Protein AF-0000000073390354 (afdb_homodimer)

Secondary structure (DSSP, 8-state):
-------GGGS-HHHHHHHHHHHHHHHHHHHHTT--HHHHHHHHTS-HHHHHHHHTT-TTSBHHHHHHHHHHHHTTTTTGGGG-GGG-HHHHHHHHHHHHHS-S-------------------S-----------S-TT-TT-GGG-TT--------/-------GGGS-HHHHHHHHHHHHHHHHHHHHTT--HHHHHHHHTS-HHHHHHHHTT-TTSBHHHHHHHHHHHHTTTTTGGGG-GGG-HHHHHHHHHHHHHS-S-------------------S-----------S-TTS-TT-TT-----------

pLDDT: mean 71.52, std 27.03, range [22.92, 98.38]

Foldseek 3Di:
DPPCPPDPVNDPPVVQVVLQVLLCVLVVQCVVVVHDLCVVCVVLVHDSVLSVCSSRRPPVRDPSSSCSSVCVRPNSPCVVVVVDPVPPVVVVVVVVVVVVVVPDPPPPCPVPPPPPPPPPDPDDDPPPPDPPDDDDPPPPDPPPPPPPPDPPPDDDD/DPPCPPDPVNDPPVVQVVLQVLLCVLVVQCVVVVHDLCVVCVVLVHDSVLSVCSSRRPPPRDPSSSCSSVCVRPNSPCVVVVVDPVPPVVVVVVVVVVVVVVPDPPPPCPVPPPPPPPPPPPDDDDPPPPPDDPDDPPPDDDPPPPDDDDDDDDDDD

Solvent-accessible surface area (backbone atoms only — not comparable to full-atom values): 19278 Å² total; per-residue (Å²): 127,80,78,59,66,58,52,75,87,70,50,58,67,66,55,52,50,43,43,32,47,27,14,45,25,47,44,49,52,40,51,67,66,71,50,53,62,61,58,49,10,61,75,68,43,43,47,50,69,55,42,53,38,45,46,67,28,47,46,75,44,35,34,45,62,57,44,46,52,32,33,75,52,55,65,42,56,61,57,30,58,60,39,27,71,92,68,28,56,62,47,52,53,48,53,51,50,51,55,61,66,51,51,81,70,74,68,74,77,70,72,71,65,75,73,75,74,75,71,72,76,80,71,75,84,72,76,81,76,76,80,72,80,81,76,86,74,79,75,69,81,74,71,72,83,71,66,84,68,78,69,80,76,79,83,73,131,125,80,78,60,64,58,53,74,86,70,48,58,67,66,55,52,52,42,43,33,48,26,13,46,26,48,44,50,53,40,51,66,67,71,48,51,62,60,57,50,11,60,76,67,44,43,47,49,70,54,41,53,36,46,46,66,27,47,47,74,44,34,34,46,60,56,44,47,53,33,36,76,53,54,65,42,57,61,59,31,58,59,40,28,70,93,69,28,56,63,48,52,52,49,53,52,51,52,56,61,67,51,51,80,72,75,68,76,76,71,72,70,66,77,74,75,76,76,70,73,75,80,70,73,83,74,76,83,76,75,81,74,78,82,77,87,70,83,74,68,67,86,70,65,94,74,74,71,93,82,82,84,69,86,90,81,134

Structure (mmCIF, N/CA/C/O backbone):
data_AF-0000000073390354-model_v1
#
loop_
_entity.id
_entity.type
_entity.pdbx_description
1 polymer 'Helix-turn-helix domain protein'
#
loop_
_atom_site.group_PDB
_atom_site.id
_atom_site.type_symbol
_atom_site.label_atom_id
_atom_site.label_alt_id
_atom_site.label_comp_id
_atom_site.label_asym_id
_atom_site.label_entity_id
_atom_site.label_seq_id
_atom_site.pdbx_PDB_ins_code
_atom_site.Cartn_x
_atom_site.Cartn_y
_atom_site.Cartn_z
_atom_site.occupancy
_atom_site.B_iso_or_equiv
_atom_site.auth_seq_id
_atom_site.auth_comp_id
_atom_site.auth_asym_id
_atom_site.auth_atom_id
_atom_site.pdbx_PDB_model_num
ATOM 1 N N . MET A 1 1 ? 15.883 23.25 -11.477 1 35.53 1 MET A N 1
ATOM 2 C CA . MET A 1 1 ? 16.547 22.344 -10.539 1 35.53 1 MET A CA 1
ATOM 3 C C . MET A 1 1 ? 15.922 20.953 -10.586 1 35.53 1 MET A C 1
ATOM 5 O O . MET A 1 1 ? 14.711 20.828 -10.797 1 35.53 1 MET A O 1
ATOM 9 N N . PRO A 1 2 ? 16.641 19.922 -10.789 1 39.41 2 PRO A N 1
ATOM 10 C CA . PRO A 1 2 ? 16.062 18.594 -10.992 1 39.41 2 PRO A CA 1
ATOM 11 C C . PRO A 1 2 ? 15.109 18.172 -9.883 1 39.41 2 PRO A C 1
ATOM 13 O O . PRO A 1 2 ? 15.258 18.609 -8.742 1 39.41 2 PRO A O 1
ATOM 16 N N . ARG A 1 3 ? 13.914 17.984 -10.148 1 44.5 3 ARG A N 1
ATOM 17 C CA . ARG A 1 3 ? 12.883 17.453 -9.266 1 44.5 3 ARG A CA 1
ATOM 18 C C . ARG A 1 3 ? 13.469 16.406 -8.32 1 44.5 3 ARG A C 1
ATOM 20 O O . ARG A 1 3 ? 14.039 15.406 -8.773 1 44.5 3 ARG A O 1
ATOM 27 N N . GLN A 1 4 ? 14.109 16.812 -7.25 1 46.75 4 GLN A N 1
ATOM 28 C CA . GLN A 1 4 ? 14.766 15.977 -6.246 1 46.75 4 GLN A CA 1
ATOM 29 C C . GLN A 1 4 ? 13.914 14.766 -5.895 1 46.75 4 GLN A C 1
ATOM 31 O O . GLN A 1 4 ? 12.93 14.875 -5.16 1 46.75 4 GLN A O 1
ATOM 36 N N . ASN A 1 5 ? 13.68 13.977 -6.98 1 51.5 5 ASN A N 1
ATOM 37 C CA . ASN A 1 5 ? 13.094 12.688 -6.602 1 51.5 5 ASN A CA 1
ATOM 38 C C . ASN A 1 5 ? 13.852 12.055 -5.438 1 51.5 5 ASN A C 1
ATOM 40 O O . ASN A 1 5 ? 15.078 12.039 -5.426 1 51.5 5 ASN A O 1
ATOM 44 N N . THR A 1 6 ? 13.398 12.289 -4.219 1 55.25 6 THR A N 1
ATOM 45 C CA . THR A 1 6 ? 14.047 11.672 -3.064 1 55.25 6 THR A CA 1
ATOM 46 C C . THR A 1 6 ? 14.664 10.328 -3.439 1 55.25 6 THR A C 1
ATOM 48 O O . THR A 1 6 ? 13.992 9.469 -4.008 1 55.25 6 THR A O 1
ATOM 51 N N . ARG A 1 7 ? 15.992 10.32 -3.434 1 56 7 ARG A N 1
ATOM 52 C CA . ARG A 1 7 ? 16.703 9.055 -3.594 1 56 7 ARG A CA 1
ATOM 53 C C . ARG A 1 7 ? 16.234 8.039 -2.555 1 56 7 ARG A C 1
ATOM 55 O O . ARG A 1 7 ? 15.898 8.406 -1.426 1 56 7 ARG A O 1
ATOM 62 N N . PRO A 1 8 ? 15.945 6.77 -2.982 1 51.62 8 PRO A N 1
ATOM 63 C CA . PRO A 1 8 ? 15.57 5.75 -1.999 1 51.62 8 PRO A CA 1
ATOM 64 C C . PRO A 1 8 ? 16.359 5.867 -0.697 1 51.62 8 PRO A C 1
ATOM 66 O O . PRO A 1 8 ? 15.82 5.602 0.381 1 51.62 8 PRO A O 1
ATOM 69 N N . ALA A 1 9 ? 17.656 6.098 -0.884 1 51.69 9 ALA A N 1
ATOM 70 C CA . ALA A 1 9 ? 18.516 6.191 0.29 1 51.69 9 ALA A CA 1
ATOM 71 C C . ALA A 1 9 ? 18.031 7.266 1.253 1 51.69 9 ALA A C 1
ATOM 73 O O . ALA A 1 9 ? 18.391 7.266 2.434 1 51.69 9 ALA A O 1
ATOM 74 N N . ASP A 1 10 ? 17.172 8.039 0.764 1 70.88 10 ASP A N 1
ATOM 75 C CA . ASP A 1 10 ? 16.797 9.164 1.617 1 70.88 10 ASP A CA 1
ATOM 76 C C . ASP A 1 10 ? 15.508 8.875 2.385 1 70.88 10 ASP A C 1
ATOM 78 O O . ASP A 1 10 ? 15.109 9.656 3.254 1 70.88 10 ASP A O 1
ATOM 82 N N . TYR A 1 11 ? 15.039 7.582 2.158 1 80.94 11 TYR A N 1
ATOM 83 C CA . TYR A 1 11 ? 13.828 7.254 2.902 1 80.94 11 TYR A CA 1
ATOM 84 C C . TYR A 1 11 ? 14.172 6.723 4.289 1 80.94 11 TYR A C 1
ATOM 86 O O . TYR A 1 11 ? 15.188 6.055 4.473 1 80.94 11 TYR A O 1
ATOM 94 N N . PRO A 1 12 ? 13.297 7.012 5.285 1 84.94 12 PRO A N 1
ATOM 95 C CA . PRO A 1 12 ? 13.5 6.344 6.574 1 84.94 12 PRO A CA 1
ATOM 96 C C . PRO A 1 12 ? 13.547 4.824 6.449 1 84.94 12 PRO A C 1
ATOM 98 O O . PRO A 1 12 ? 12.82 4.246 5.637 1 84.94 12 PRO A O 1
ATOM 101 N N . GLN A 1 13 ? 14.492 4.289 7.176 1 90.25 13 GLN A N 1
ATOM 102 C CA . GLN A 1 13 ? 14.688 2.846 7.137 1 90.25 13 GLN A CA 1
ATOM 103 C C . GLN A 1 13 ? 13.383 2.104 7.426 1 90.25 13 GLN A C 1
ATOM 105 O O . GLN A 1 13 ? 13.133 1.037 6.859 1 90.25 13 GLN A O 1
ATOM 110 N N . ALA A 1 14 ? 12.578 2.643 8.242 1 88.81 14 ALA A N 1
ATOM 111 C CA . ALA A 1 14 ? 11.312 2.008 8.617 1 88.81 14 ALA A CA 1
ATOM 112 C C . ALA A 1 14 ? 10.391 1.868 7.41 1 88.81 14 ALA A C 1
ATOM 114 O O . ALA A 1 14 ? 9.688 0.864 7.27 1 88.81 14 ALA A O 1
ATOM 115 N N . VAL A 1 15 ? 10.398 2.824 6.594 1 92.5 15 VAL A N 1
ATOM 116 C CA . VAL A 1 15 ? 9.562 2.803 5.398 1 92.5 15 VAL A CA 1
ATOM 117 C C . VAL A 1 15 ? 10.039 1.7 4.457 1 92.5 15 VAL A C 1
ATOM 119 O O . VAL A 1 15 ? 9.234 0.909 3.957 1 92.5 15 VAL A O 1
ATOM 122 N N . LEU A 1 16 ? 11.344 1.616 4.297 1 93.81 16 LEU A N 1
ATOM 123 C CA . LEU A 1 16 ? 11.922 0.595 3.432 1 93.81 16 LEU A CA 1
ATOM 124 C C . LEU A 1 16 ? 11.648 -0.801 3.982 1 93.81 16 LEU A C 1
ATOM 126 O O . LEU A 1 16 ? 11.391 -1.735 3.221 1 93.81 16 LEU A O 1
ATOM 130 N N . GLN A 1 17 ? 11.734 -0.902 5.25 1 94.56 17 GLN A N 1
ATOM 131 C CA . GLN A 1 17 ? 11.469 -2.189 5.887 1 94.56 17 GLN A CA 1
ATOM 132 C C . GLN A 1 17 ? 10.023 -2.623 5.676 1 94.56 17 GLN A C 1
ATOM 134 O O . GLN A 1 17 ? 9.75 -3.801 5.438 1 94.56 17 GLN A O 1
ATOM 139 N N . GLN A 1 18 ? 9.102 -1.686 5.699 1 94.81 18 GLN A N 1
ATOM 140 C CA . GLN A 1 18 ? 7.691 -2 5.512 1 94.81 18 GLN A CA 1
ATOM 141 C C . GLN A 1 18 ? 7.418 -2.459 4.082 1 94.81 18 GLN A C 1
ATOM 143 O O . GLN A 1 18 ? 6.699 -3.439 3.863 1 94.81 18 GLN A O 1
ATOM 148 N N . ILE A 1 19 ? 8.016 -1.784 3.191 1 96.81 19 ILE A N 1
ATOM 149 C CA . ILE A 1 19 ? 7.832 -2.152 1.79 1 96.81 19 ILE A CA 1
ATOM 150 C C . ILE A 1 19 ? 8.469 -3.516 1.529 1 96.81 19 ILE A C 1
ATOM 152 O O . ILE A 1 19 ? 7.898 -4.348 0.824 1 96.81 19 ILE A O 1
ATOM 156 N N . GLY A 1 20 ? 9.648 -3.686 2.102 1 97.31 20 GLY A N 1
ATOM 157 C CA . GLY A 1 20 ? 10.328 -4.965 1.966 1 97.31 20 GLY A CA 1
ATOM 158 C C . GLY A 1 20 ? 9.516 -6.129 2.492 1 97.31 20 GLY A C 1
ATOM 159 O O . GLY A 1 20 ? 9.438 -7.18 1.85 1 97.31 20 GLY A O 1
ATOM 160 N N . GLN A 1 21 ? 8.961 -5.98 3.627 1 97.19 21 GLN A N 1
ATOM 161 C CA . GLN A 1 21 ? 8.133 -7.043 4.199 1 97.19 21 GLN A CA 1
ATOM 162 C C . GLN A 1 21 ? 6.91 -7.316 3.328 1 97.19 21 GLN A C 1
ATOM 164 O O . GLN A 1 21 ? 6.535 -8.477 3.123 1 97.19 21 GLN A O 1
ATOM 169 N N . LEU A 1 22 ? 6.27 -6.305 2.842 1 97.38 22 LEU A N 1
ATOM 170 C CA . LEU A 1 22 ? 5.164 -6.473 1.907 1 97.38 22 LEU A CA 1
ATOM 171 C C . LEU A 1 22 ? 5.602 -7.266 0.682 1 97.38 22 LEU A C 1
ATOM 173 O O . LEU A 1 22 ? 4.914 -8.195 0.26 1 97.38 22 LEU A O 1
ATOM 177 N N . ALA A 1 23 ? 6.703 -6.871 0.176 1 98.38 23 ALA A N 1
ATOM 178 C CA . ALA A 1 23 ? 7.246 -7.516 -1.019 1 98.38 23 ALA A CA 1
ATOM 179 C C . ALA A 1 23 ? 7.508 -9 -0.772 1 98.38 23 ALA A C 1
ATOM 181 O O . ALA A 1 23 ? 7.191 -9.836 -1.618 1 98.38 23 ALA A O 1
ATOM 182 N N . GLU A 1 24 ? 8.086 -9.281 0.323 1 98.06 24 GLU A N 1
ATOM 183 C CA . GLU A 1 24 ? 8.336 -10.672 0.685 1 98.06 24 GLU A CA 1
ATOM 184 C C . GLU A 1 24 ? 7.027 -11.461 0.759 1 98.06 24 GLU A C 1
ATOM 186 O O . GLU A 1 24 ? 6.961 -12.602 0.3 1 98.06 24 GLU A O 1
ATOM 191 N N . ASN A 1 25 ? 6.016 -10.898 1.375 1 97.56 25 ASN A N 1
ATOM 192 C CA . ASN A 1 25 ? 4.707 -11.539 1.456 1 97.56 25 ASN A CA 1
ATOM 193 C C . ASN A 1 25 ? 4.105 -11.758 0.072 1 97.56 25 ASN A C 1
ATOM 195 O O . ASN A 1 25 ? 3.463 -12.781 -0.174 1 97.56 25 ASN A O 1
ATOM 199 N N . ILE A 1 26 ? 4.297 -10.828 -0.824 1 97.81 26 ILE A N 1
ATOM 200 C CA . ILE A 1 26 ? 3.824 -10.945 -2.199 1 97.81 26 ILE A CA 1
ATOM 201 C C . ILE A 1 26 ? 4.516 -12.125 -2.883 1 97.81 26 ILE A C 1
ATOM 203 O O . ILE A 1 26 ? 3.861 -12.945 -3.531 1 97.81 26 ILE A O 1
ATOM 207 N N . ALA A 1 27 ? 5.797 -12.164 -2.691 1 98.25 27 ALA A N 1
ATOM 208 C CA . ALA A 1 27 ? 6.543 -13.281 -3.262 1 98.25 27 ALA A CA 1
ATOM 209 C C . ALA A 1 27 ? 6.039 -14.617 -2.717 1 98.25 27 ALA A C 1
ATOM 211 O O . ALA A 1 27 ? 5.852 -15.57 -3.473 1 98.25 27 ALA A O 1
ATOM 212 N N . THR A 1 28 ? 5.859 -14.664 -1.457 1 97.88 28 THR A N 1
ATOM 213 C CA . THR A 1 28 ? 5.348 -15.867 -0.81 1 97.88 28 THR A CA 1
ATOM 214 C C . THR A 1 28 ? 3.986 -16.25 -1.382 1 97.88 28 THR A C 1
ATOM 216 O O . THR A 1 28 ? 3.74 -17.422 -1.673 1 97.88 28 THR A O 1
ATOM 219 N N . ALA A 1 29 ? 3.127 -15.297 -1.547 1 97.25 29 ALA A N 1
ATOM 220 C CA . ALA A 1 29 ? 1.794 -15.539 -2.092 1 97.25 29 ALA A CA 1
ATOM 221 C C . ALA A 1 29 ? 1.875 -16.125 -3.498 1 97.25 29 ALA A C 1
ATOM 223 O O . ALA A 1 29 ? 1.149 -17.078 -3.826 1 97.25 29 ALA A O 1
ATOM 224 N N . ARG A 1 30 ? 2.693 -15.5 -4.289 1 96.69 30 ARG A N 1
ATOM 225 C CA . ARG A 1 30 ? 2.877 -16.016 -5.641 1 96.69 30 ARG A CA 1
ATOM 226 C C . ARG A 1 30 ? 3.344 -17.469 -5.609 1 96.69 30 ARG A C 1
ATOM 228 O O . ARG A 1 30 ? 2.785 -18.312 -6.305 1 96.69 30 ARG A O 1
ATOM 235 N N . LYS A 1 31 ? 4.34 -17.781 -4.809 1 97 31 LYS A N 1
ATOM 236 C CA . LYS A 1 31 ? 4.941 -19.109 -4.727 1 97 31 LYS A CA 1
ATOM 237 C C . LYS A 1 31 ? 3.938 -20.125 -4.199 1 97 31 LYS A C 1
ATOM 239 O O . LYS A 1 31 ? 3.904 -21.266 -4.668 1 97 31 LYS A O 1
ATOM 244 N N . ARG A 1 32 ? 3.123 -19.781 -3.301 1 94.81 32 ARG A N 1
ATOM 245 C CA . ARG A 1 32 ? 2.109 -20.672 -2.74 1 94.81 32 ARG A CA 1
ATOM 246 C C . ARG A 1 32 ? 1.102 -21.094 -3.805 1 94.81 32 ARG A C 1
ATOM 248 O O . ARG A 1 32 ? 0.471 -22.141 -3.689 1 94.81 32 ARG A O 1
ATOM 255 N N . ARG A 1 33 ? 0.966 -20.312 -4.809 1 94.69 33 ARG A N 1
ATOM 256 C CA . ARG A 1 33 ? 0.041 -20.609 -5.898 1 94.69 33 ARG A CA 1
ATOM 257 C C . ARG A 1 33 ? 0.722 -21.422 -6.992 1 94.69 33 ARG A C 1
ATOM 259 O O . ARG A 1 33 ? 0.086 -21.797 -7.977 1 94.69 33 ARG A O 1
ATOM 266 N N . GLY A 1 34 ? 2.057 -21.547 -6.801 1 94.62 34 GLY A N 1
ATOM 267 C CA . GLY A 1 34 ? 2.822 -22.297 -7.781 1 94.62 34 GLY A CA 1
ATOM 268 C C . GLY A 1 34 ? 3.035 -21.547 -9.078 1 94.62 34 GLY A C 1
ATOM 269 O O . GLY A 1 34 ? 3.203 -22.156 -10.141 1 94.62 34 GLY A O 1
ATOM 270 N N . GLU A 1 35 ? 2.965 -20.281 -9.055 1 96.62 35 GLU A N 1
ATOM 271 C CA . GLU A 1 35 ? 3.076 -19.469 -10.266 1 96.62 35 GLU A CA 1
ATOM 272 C C . GLU A 1 35 ? 4.449 -18.812 -10.367 1 96.62 35 GLU A C 1
ATOM 274 O O . GLU A 1 35 ? 5.078 -18.516 -9.352 1 96.62 35 GLU A O 1
ATOM 279 N N . THR A 1 36 ? 4.844 -18.609 -11.609 1 97.81 36 THR A N 1
ATOM 280 C CA . THR A 1 36 ? 6.137 -17.984 -11.859 1 97.81 36 THR A CA 1
ATOM 281 C C . THR A 1 36 ? 6.008 -16.453 -11.859 1 97.81 36 THR A C 1
ATOM 283 O O . THR A 1 36 ? 4.898 -15.93 -11.93 1 97.81 36 THR A O 1
ATOM 286 N N . GLN A 1 37 ? 7.148 -15.828 -11.766 1 97.38 37 GLN A N 1
ATOM 287 C CA . GLN A 1 37 ? 7.156 -14.375 -11.891 1 97.38 37 GLN A CA 1
ATOM 288 C C . GLN A 1 37 ? 6.629 -13.938 -13.258 1 97.38 37 GLN A C 1
ATOM 290 O O . GLN A 1 37 ? 5.938 -12.93 -13.367 1 97.38 37 GLN A O 1
ATOM 295 N N . ALA A 1 38 ? 6.965 -14.734 -14.25 1 97.38 38 ALA A N 1
ATOM 296 C CA . ALA A 1 38 ? 6.508 -14.43 -15.602 1 97.38 38 ALA A CA 1
ATOM 297 C C . ALA A 1 38 ? 4.984 -14.484 -15.688 1 97.38 38 ALA A C 1
ATOM 299 O O . ALA A 1 38 ? 4.363 -13.633 -16.328 1 97.38 38 ALA A O 1
ATOM 300 N N . GLN A 1 39 ? 4.402 -15.43 -15.094 1 97.12 39 GLN A N 1
ATOM 301 C CA . GLN A 1 39 ? 2.951 -15.555 -15.078 1 97.12 39 GLN A CA 1
ATOM 302 C C . GLN A 1 39 ? 2.307 -14.367 -14.359 1 97.12 39 GLN A C 1
ATOM 304 O O . GLN A 1 39 ? 1.326 -13.797 -14.844 1 97.12 39 GLN A O 1
ATOM 309 N N . TRP A 1 40 ? 2.855 -13.945 -13.258 1 96.69 40 TRP A N 1
ATOM 310 C CA . TRP A 1 40 ? 2.324 -12.797 -12.539 1 96.69 40 TRP A CA 1
ATOM 311 C C . TRP A 1 40 ? 2.541 -11.508 -13.328 1 96.69 40 TRP A C 1
ATOM 313 O O . TRP A 1 40 ? 1.657 -10.648 -13.383 1 96.69 40 TRP A O 1
ATOM 323 N N . ALA A 1 41 ? 3.697 -11.383 -13.898 1 96.25 41 ALA A N 1
ATOM 324 C CA . ALA A 1 41 ? 3.977 -10.219 -14.727 1 96.25 41 ALA A CA 1
ATOM 325 C C . ALA A 1 41 ? 2.926 -10.055 -15.82 1 96.25 41 ALA A C 1
ATOM 327 O O . ALA A 1 41 ? 2.434 -8.953 -16.062 1 96.25 41 ALA A O 1
ATOM 328 N N . ARG A 1 42 ? 2.523 -11.117 -16.406 1 94.19 42 ARG A N 1
ATOM 329 C CA . ARG A 1 42 ? 1.507 -11.102 -17.453 1 94.19 42 ARG A CA 1
ATOM 330 C C . ARG A 1 42 ? 0.148 -10.703 -16.891 1 94.19 42 ARG A C 1
ATOM 332 O O . ARG A 1 42 ? -0.56 -9.883 -17.484 1 94.19 42 ARG A O 1
ATOM 339 N N . LYS A 1 43 ? -0.185 -11.25 -15.75 1 92.12 43 LYS A N 1
ATOM 340 C CA . LYS A 1 43 ? -1.46 -10.922 -15.117 1 92.12 43 LYS A CA 1
ATOM 341 C C . LYS A 1 43 ? -1.529 -9.445 -14.75 1 92.12 43 LYS A C 1
ATOM 343 O O . LYS A 1 43 ? -2.6 -8.836 -14.805 1 92.12 43 LYS A O 1
ATOM 348 N N . LEU A 1 44 ? -0.396 -8.914 -14.398 1 91.69 44 LEU A N 1
ATOM 349 C CA . LEU A 1 44 ? -0.323 -7.547 -13.898 1 91.69 44 LEU A CA 1
ATOM 350 C C . LEU A 1 44 ? -0.149 -6.555 -15.047 1 91.69 44 LEU A C 1
ATOM 352 O O . LEU A 1 44 ? -0.344 -5.352 -14.867 1 91.69 44 LEU A O 1
ATOM 356 N N . GLY A 1 45 ? 0.241 -7.047 -16.125 1 90.44 45 GLY A N 1
ATOM 357 C CA . GLY A 1 45 ? 0.536 -6.172 -17.25 1 90.44 45 GLY A CA 1
ATOM 358 C C . GLY A 1 45 ? 1.843 -5.418 -17.094 1 90.44 45 GLY A C 1
ATOM 359 O O . GLY A 1 45 ? 1.946 -4.254 -17.484 1 90.44 45 GLY A O 1
ATOM 360 N N . VAL A 1 46 ? 2.744 -5.969 -16.438 1 92.31 46 VAL A N 1
ATOM 361 C CA . VAL A 1 46 ? 4.07 -5.379 -16.281 1 92.31 46 VAL A CA 1
ATOM 362 C C . VAL A 1 46 ? 5.129 -6.32 -16.859 1 92.31 46 VAL A C 1
ATOM 364 O O . VAL A 1 46 ? 4.824 -7.465 -17.203 1 92.31 46 VAL A O 1
ATOM 367 N N . SER A 1 47 ? 6.348 -5.762 -16.969 1 94.5 47 SER A N 1
ATOM 368 C CA . SER A 1 47 ? 7.449 -6.605 -17.406 1 94.5 47 SER A CA 1
ATOM 369 C C . SER A 1 47 ? 7.91 -7.539 -16.297 1 94.5 47 SER A C 1
ATOM 371 O O . SER A 1 47 ? 7.691 -7.258 -15.117 1 94.5 47 SER A O 1
ATOM 373 N N . GLN A 1 48 ? 8.555 -8.625 -16.719 1 95.94 48 GLN A N 1
ATOM 374 C CA . GLN A 1 48 ? 9.102 -9.547 -15.734 1 95.94 48 GLN A CA 1
ATOM 375 C C . GLN A 1 48 ? 10.148 -8.852 -14.859 1 95.94 48 GLN A C 1
ATOM 377 O O . GLN A 1 48 ? 10.172 -9.047 -13.641 1 95.94 48 GLN A O 1
ATOM 382 N N . PRO A 1 49 ? 11 -8.023 -15.406 1 97 49 PRO A N 1
ATOM 383 C CA . PRO A 1 49 ? 11.922 -7.281 -14.539 1 97 49 PRO A CA 1
ATOM 384 C C . PRO A 1 49 ? 11.195 -6.406 -13.523 1 97 49 PRO A C 1
ATOM 386 O O . PRO A 1 49 ? 11.625 -6.312 -12.367 1 97 49 PRO A O 1
ATOM 389 N N . THR A 1 50 ? 10.133 -5.785 -13.906 1 96.19 50 THR A N 1
ATOM 390 C CA . THR A 1 50 ? 9.352 -4.996 -12.961 1 96.19 50 THR A CA 1
ATOM 391 C C . THR A 1 50 ? 8.773 -5.883 -11.867 1 96.19 50 THR A C 1
ATOM 393 O O . THR A 1 50 ? 8.789 -5.516 -10.688 1 96.19 50 THR A O 1
ATOM 396 N N . MET A 1 51 ? 8.273 -7.012 -12.297 1 97.38 51 MET A N 1
ATOM 397 C CA . MET A 1 51 ? 7.762 -7.961 -11.312 1 97.38 51 MET A CA 1
ATOM 398 C C . MET A 1 51 ? 8.852 -8.352 -10.312 1 97.38 51 MET A C 1
ATOM 400 O O . MET A 1 51 ? 8.594 -8.422 -9.109 1 97.38 51 MET A O 1
ATOM 404 N N . ALA A 1 52 ? 10.031 -8.586 -10.789 1 98.19 52 ALA A N 1
ATOM 405 C CA . ALA A 1 52 ? 11.156 -8.922 -9.93 1 98.19 52 ALA A CA 1
ATOM 406 C C . ALA A 1 52 ? 11.477 -7.773 -8.969 1 98.19 52 ALA A C 1
ATOM 408 O O . ALA A 1 52 ? 11.773 -8 -7.793 1 98.19 52 ALA A O 1
ATOM 409 N N . ARG A 1 53 ? 11.375 -6.547 -9.438 1 98.12 53 ARG A N 1
ATOM 410 C CA . ARG A 1 53 ? 11.617 -5.367 -8.609 1 98.12 53 ARG A CA 1
ATOM 411 C C . ARG A 1 53 ? 10.578 -5.25 -7.504 1 98.12 53 ARG A C 1
ATOM 413 O O . ARG A 1 53 ? 10.914 -4.906 -6.367 1 98.12 53 ARG A O 1
ATOM 420 N N . ILE A 1 54 ? 9.391 -5.547 -7.84 1 97.75 54 ILE A N 1
ATOM 421 C CA . ILE A 1 54 ? 8.328 -5.527 -6.844 1 97.75 54 ILE A CA 1
ATOM 422 C C . ILE A 1 54 ? 8.648 -6.52 -5.727 1 97.75 54 ILE A C 1
ATOM 424 O O . ILE A 1 54 ? 8.602 -6.168 -4.543 1 97.75 54 ILE A O 1
ATOM 428 N N . GLU A 1 55 ? 9.016 -7.719 -6.152 1 98.12 55 GLU A N 1
ATOM 429 C CA . GLU A 1 55 ? 9.219 -8.781 -5.176 1 98.12 55 GLU A CA 1
ATOM 430 C C . GLU A 1 55 ? 10.5 -8.562 -4.375 1 98.12 55 GLU A C 1
ATOM 432 O O . GLU A 1 55 ? 10.719 -9.203 -3.35 1 98.12 55 GLU A O 1
ATOM 437 N N . ARG A 1 56 ? 11.305 -7.629 -4.797 1 97.88 56 ARG A N 1
ATOM 438 C CA . ARG A 1 56 ? 12.484 -7.242 -4.031 1 97.88 56 ARG A CA 1
ATOM 439 C C . ARG A 1 56 ? 12.219 -6 -3.195 1 97.88 56 ARG A C 1
ATOM 441 O O . ARG A 1 56 ? 13.109 -5.496 -2.514 1 97.88 56 ARG A O 1
ATOM 448 N N . GLY A 1 57 ? 11.109 -5.48 -3.26 1 97.75 57 GLY A N 1
ATOM 449 C CA . GLY A 1 57 ? 10.727 -4.336 -2.451 1 97.75 57 GLY A CA 1
ATOM 450 C C . GLY A 1 57 ? 11.281 -3.023 -2.973 1 97.75 57 GLY A C 1
ATOM 451 O O . GLY A 1 57 ? 11.664 -2.15 -2.191 1 97.75 57 GLY A O 1
ATOM 452 N N . ASP A 1 58 ? 11.383 -2.885 -4.262 1 96.88 58 ASP A N 1
ATOM 453 C CA . ASP A 1 58 ? 11.859 -1.637 -4.844 1 96.88 58 ASP A CA 1
ATOM 454 C C . ASP A 1 58 ? 10.875 -0.499 -4.598 1 96.88 58 ASP A C 1
ATOM 456 O O . ASP A 1 58 ? 9.766 -0.501 -5.145 1 96.88 58 ASP A O 1
ATOM 460 N N . PRO A 1 59 ? 11.312 0.501 -3.91 1 95.81 59 PRO A N 1
ATOM 461 C CA . PRO A 1 59 ? 10.383 1.559 -3.502 1 95.81 59 PRO A CA 1
ATOM 462 C C . PRO A 1 59 ? 10.062 2.529 -4.637 1 95.81 59 PRO A C 1
ATOM 464 O O . PRO A 1 59 ? 9.117 3.318 -4.527 1 95.81 59 PRO A O 1
ATOM 467 N N . SER A 1 60 ? 10.781 2.506 -5.672 1 95 60 SER A N 1
ATOM 468 C CA . SER A 1 60 ? 10.602 3.443 -6.777 1 95 60 SER A CA 1
ATOM 469 C C . SER A 1 60 ? 9.555 2.941 -7.762 1 95 60 SER A C 1
ATOM 471 O O . SER A 1 60 ? 9.094 3.693 -8.625 1 95 60 SER A O 1
ATOM 473 N N . VAL A 1 61 ? 9.195 1.668 -7.621 1 96.12 61 VAL A N 1
ATOM 474 C CA . VAL A 1 61 ? 8.164 1.111 -8.484 1 96.12 61 VAL A CA 1
ATOM 475 C C . VAL A 1 61 ? 6.824 1.779 -8.188 1 96.12 61 VAL A C 1
ATOM 477 O O . VAL A 1 61 ? 6.543 2.137 -7.039 1 96.12 61 VAL A O 1
ATOM 480 N N . ALA A 1 62 ? 5.945 1.84 -9.188 1 96.12 62 ALA A N 1
ATOM 481 C CA . ALA A 1 62 ? 4.668 2.545 -9.102 1 96.12 62 ALA A CA 1
ATOM 482 C C . ALA A 1 62 ? 3.766 1.918 -8.047 1 96.12 62 ALA A C 1
ATOM 484 O O . ALA A 1 62 ? 3.711 0.693 -7.91 1 96.12 62 ALA A O 1
ATOM 485 N N . MET A 1 63 ? 3.008 2.781 -7.414 1 96.94 63 MET A N 1
ATOM 486 C CA . MET A 1 63 ? 2.004 2.361 -6.441 1 96.94 63 MET A CA 1
ATOM 487 C C . MET A 1 63 ? 1.021 1.376 -7.066 1 96.94 63 MET A C 1
ATOM 489 O O . MET A 1 63 ? 0.704 0.347 -6.469 1 96.94 63 MET A O 1
ATOM 493 N N . ALA A 1 64 ? 0.637 1.595 -8.242 1 96.06 64 ALA A N 1
ATOM 494 C CA . ALA A 1 64 ? -0.352 0.754 -8.914 1 96.06 64 ALA A CA 1
ATOM 495 C C . ALA A 1 64 ? 0.149 -0.681 -9.047 1 96.06 64 ALA A C 1
ATOM 497 O O . ALA A 1 64 ? -0.626 -1.631 -8.914 1 96.06 64 ALA A O 1
ATOM 498 N N . SER A 1 65 ? 1.354 -0.857 -9.336 1 95.62 65 SER A N 1
ATOM 499 C CA . SER A 1 65 ? 1.904 -2.193 -9.539 1 95.62 65 SER A CA 1
ATOM 500 C C . SER A 1 65 ? 1.831 -3.027 -8.266 1 95.62 65 SER A C 1
ATOM 502 O O . SER A 1 65 ? 1.464 -4.203 -8.312 1 95.62 65 SER A O 1
ATOM 504 N N . TYR A 1 66 ? 2.191 -2.395 -7.168 1 97.12 66 TYR A N 1
ATOM 505 C CA . TYR A 1 66 ? 2.084 -3.088 -5.887 1 97.12 66 TYR A CA 1
ATOM 506 C C . TYR A 1 66 ? 0.631 -3.416 -5.566 1 97.12 66 TYR A C 1
ATOM 508 O O . TYR A 1 66 ? 0.323 -4.52 -5.113 1 97.12 66 TYR A O 1
ATOM 516 N N . VAL A 1 67 ? -0.236 -2.473 -5.809 1 96.56 67 VAL A N 1
ATOM 517 C CA . VAL A 1 67 ? -1.642 -2.672 -5.473 1 96.56 67 VAL A CA 1
ATOM 518 C C . VAL A 1 67 ? -2.238 -3.758 -6.363 1 96.56 67 VAL A C 1
ATOM 520 O O . VAL A 1 67 ? -3.084 -4.539 -5.922 1 96.56 67 VAL A O 1
ATOM 523 N N . MET A 1 68 ? -1.804 -3.861 -7.547 1 95.12 68 MET A N 1
ATOM 524 C CA . MET A 1 68 ? -2.24 -4.934 -8.438 1 95.12 68 MET A CA 1
ATOM 525 C C . MET A 1 68 ? -1.881 -6.301 -7.855 1 95.12 68 MET A C 1
ATOM 527 O O . MET A 1 68 ? -2.664 -7.246 -7.953 1 95.12 68 MET A O 1
ATOM 531 N N . CYS A 1 69 ? -0.689 -6.355 -7.273 1 96.38 69 CYS A N 1
ATOM 532 C CA . CYS A 1 69 ? -0.313 -7.602 -6.609 1 96.38 69 CYS A CA 1
ATOM 533 C C . CYS A 1 69 ? -1.259 -7.91 -5.457 1 96.38 69 CYS A C 1
ATOM 535 O O . CYS A 1 69 ? -1.691 -9.055 -5.289 1 96.38 69 CYS A O 1
ATOM 537 N N . LEU A 1 70 ? -1.575 -6.883 -4.715 1 95.56 70 LEU A N 1
ATOM 538 C CA . LEU A 1 70 ? -2.5 -7.051 -3.6 1 95.56 70 LEU A CA 1
ATOM 539 C C . LEU A 1 70 ? -3.873 -7.492 -4.094 1 95.56 70 LEU A C 1
ATOM 541 O O . LEU A 1 70 ? -4.531 -8.312 -3.453 1 95.56 70 LEU A O 1
ATOM 545 N N . TRP A 1 71 ? -4.219 -6.957 -5.195 1 92.62 71 TRP A N 1
ATOM 546 C CA . TRP A 1 71 ? -5.496 -7.309 -5.801 1 92.62 71 TRP A CA 1
ATOM 547 C C . TRP A 1 71 ? -5.539 -8.789 -6.164 1 92.62 71 TRP A C 1
ATOM 549 O O . TRP A 1 71 ? -6.551 -9.461 -5.949 1 92.62 71 TRP A O 1
ATOM 559 N N . LEU A 1 72 ? -4.469 -9.359 -6.672 1 91.69 72 LEU A N 1
ATOM 560 C CA . LEU A 1 72 ? -4.379 -10.773 -7.02 1 91.69 72 LEU A CA 1
ATOM 561 C C . LEU A 1 72 ? -4.449 -11.648 -5.77 1 91.69 72 LEU A C 1
ATOM 563 O O . LEU A 1 72 ? -4.91 -12.789 -5.828 1 91.69 72 LEU A O 1
ATOM 567 N N . ILE A 1 73 ? -4.023 -11.094 -4.648 1 94 73 ILE A N 1
ATOM 568 C CA . ILE A 1 73 ? -3.918 -11.867 -3.42 1 94 73 ILE A CA 1
ATOM 569 C C . ILE A 1 73 ? -5.246 -11.828 -2.668 1 94 73 ILE A C 1
ATOM 571 O O . ILE A 1 73 ? -5.777 -12.867 -2.273 1 94 73 ILE A O 1
ATOM 575 N N . ASN A 1 74 ? -5.777 -10.617 -2.422 1 90.81 74 ASN A N 1
ATOM 576 C CA . ASN A 1 74 ? -6.953 -10.469 -1.569 1 90.81 74 ASN A CA 1
ATOM 577 C C . ASN A 1 74 ? -7.816 -9.289 -2.008 1 90.81 74 ASN A C 1
ATOM 579 O O . ASN A 1 74 ? -8.398 -8.594 -1.173 1 90.81 74 ASN A O 1
ATOM 583 N N . GLN A 1 75 ? -7.777 -8.914 -3.301 1 86.75 75 GLN A N 1
ATOM 584 C CA . GLN A 1 75 ? -8.562 -7.836 -3.895 1 86.75 75 GLN A CA 1
ATOM 585 C C . GLN A 1 75 ? -8.25 -6.496 -3.234 1 86.75 75 GLN A C 1
ATOM 587 O O . GLN A 1 75 ? -9.133 -5.645 -3.102 1 86.75 75 GLN A O 1
ATOM 592 N N . ALA A 1 76 ? -7.07 -6.375 -2.654 1 80.12 76 ALA A N 1
ATOM 593 C CA . ALA A 1 76 ? -6.527 -5.148 -2.082 1 80.12 76 ALA A CA 1
ATOM 594 C C . ALA A 1 76 ? -7.363 -4.68 -0.893 1 80.12 76 ALA A C 1
ATOM 596 O O . ALA A 1 76 ? -7.398 -3.486 -0.582 1 80.12 76 ALA A O 1
ATOM 597 N N . GLN A 1 77 ? -7.941 -5.617 -0.247 1 85.75 77 GLN A N 1
ATOM 598 C CA . GLN A 1 77 ? -8.766 -5.262 0.906 1 85.75 77 GLN A CA 1
ATOM 599 C C . GLN A 1 77 ? -7.91 -4.68 2.031 1 85.75 77 GLN A C 1
ATOM 601 O O . GLN A 1 77 ? -6.82 -5.184 2.312 1 85.75 77 GLN A O 1
ATOM 606 N N . GLY A 1 78 ? -8.336 -3.518 2.561 1 89.38 78 GLY A N 1
ATOM 607 C CA . GLY A 1 78 ? -7.703 -2.938 3.736 1 89.38 78 GLY A CA 1
ATOM 608 C C . GLY A 1 78 ? -6.734 -1.819 3.402 1 89.38 78 GLY A C 1
ATOM 609 O O . GLY A 1 78 ? -6.281 -1.097 4.293 1 89.38 78 GLY A O 1
ATOM 610 N N . LEU A 1 79 ? -6.512 -1.692 2.129 1 93.44 79 LEU A N 1
ATOM 611 C CA . LEU A 1 79 ? -5.52 -0.69 1.758 1 93.44 79 LEU A CA 1
ATOM 612 C C . LEU A 1 79 ? -5.918 0.688 2.277 1 93.44 79 LEU A C 1
ATOM 614 O O . LEU A 1 79 ? -5.141 1.342 2.975 1 93.44 79 LEU A O 1
ATOM 618 N N . ALA A 1 80 ? -7.102 1.104 1.981 1 91.88 80 ALA A N 1
ATOM 619 C CA . ALA A 1 80 ? -7.559 2.432 2.383 1 91.88 80 ALA A CA 1
ATOM 620 C C . ALA A 1 80 ? -7.617 2.557 3.902 1 91.88 80 ALA A C 1
ATOM 622 O O . ALA A 1 80 ? -7.414 3.643 4.453 1 91.88 80 ALA A O 1
ATOM 623 N N . ASP A 1 81 ? -7.805 1.467 4.559 1 91.25 81 ASP A N 1
ATOM 624 C CA . ASP A 1 81 ? -7.941 1.467 6.012 1 91.25 81 ASP A CA 1
ATOM 625 C C . ASP A 1 81 ? -6.625 1.836 6.691 1 91.25 81 ASP A C 1
ATOM 627 O O . ASP A 1 81 ? -6.609 2.217 7.863 1 91.25 81 ASP A O 1
ATOM 631 N N . LEU A 1 82 ? -5.578 1.67 5.961 1 91.06 82 LEU A N 1
ATOM 632 C CA . LEU A 1 82 ? -4.27 2.004 6.516 1 91.06 82 LEU A CA 1
ATOM 633 C C . LEU A 1 82 ? -4.211 3.469 6.934 1 91.06 82 LEU A C 1
ATOM 635 O O . LEU A 1 82 ? -3.461 3.834 7.84 1 91.06 82 LEU A O 1
ATOM 639 N N . ALA A 1 83 ? -5.109 4.301 6.285 1 92.75 83 ALA A N 1
ATOM 640 C CA . ALA A 1 83 ? -5.121 5.734 6.574 1 92.75 83 ALA A CA 1
ATOM 641 C C . ALA A 1 83 ? -6.516 6.199 6.988 1 92.75 83 ALA A C 1
ATOM 643 O O . ALA A 1 83 ? -6.84 7.383 6.883 1 92.75 83 ALA A O 1
ATOM 644 N N . ALA A 1 84 ? -7.285 5.27 7.359 1 93.12 84 ALA A N 1
ATOM 645 C CA . ALA A 1 84 ? -8.641 5.633 7.762 1 93.12 84 ALA A CA 1
ATOM 646 C C . ALA A 1 84 ? -8.617 6.664 8.891 1 93.12 84 ALA A C 1
ATOM 648 O O . ALA A 1 84 ? -7.891 6.508 9.867 1 93.12 84 ALA A O 1
ATOM 649 N N . PRO A 1 85 ? -9.438 7.68 8.703 1 93 85 PRO A N 1
ATOM 650 C CA . PRO A 1 85 ? -9.438 8.742 9.711 1 93 85 PRO A CA 1
ATOM 651 C C . PRO A 1 85 ? -9.695 8.211 11.125 1 93 85 PRO A C 1
ATOM 653 O O . PRO A 1 85 ? -9.125 8.719 12.094 1 93 85 PRO A O 1
ATOM 656 N N . ALA A 1 86 ? -10.5 7.211 11.25 1 90.69 86 ALA A N 1
ATOM 657 C CA . ALA A 1 86 ? -10.852 6.664 12.555 1 90.69 86 ALA A CA 1
ATOM 658 C C . ALA A 1 86 ? -9.641 6.02 13.227 1 90.69 86 ALA A C 1
ATOM 660 O O . ALA A 1 86 ? -9.609 5.859 14.445 1 90.69 86 ALA A O 1
ATOM 661 N N . HIS A 1 87 ? -8.617 5.699 12.461 1 88.06 87 HIS A N 1
ATOM 662 C CA . HIS A 1 87 ? -7.461 5.008 13.016 1 88.06 87 HIS A CA 1
ATOM 663 C C . HIS A 1 87 ? -6.266 5.945 13.125 1 88.06 87 HIS A C 1
ATOM 665 O O . HIS A 1 87 ? -5.168 5.52 13.5 1 88.06 87 HIS A O 1
ATOM 671 N N . ASP A 1 88 ? -6.453 7.164 12.758 1 91.44 88 ASP A N 1
ATOM 672 C CA . ASP A 1 88 ? -5.406 8.172 12.875 1 91.44 88 ASP A CA 1
ATOM 673 C C . ASP A 1 88 ? -5.32 8.727 14.297 1 91.44 88 ASP A C 1
ATOM 675 O O . ASP A 1 88 ? -5.816 9.82 14.57 1 91.44 88 ASP A O 1
ATOM 679 N N . ARG A 1 89 ? -4.652 8.07 15.133 1 87.31 89 ARG A N 1
ATOM 680 C CA . ARG A 1 89 ? -4.598 8.391 16.547 1 87.31 89 ARG A CA 1
ATOM 681 C C . ARG A 1 89 ? -3.951 9.75 16.781 1 87.31 89 ARG A C 1
ATOM 683 O O . ARG A 1 89 ? -4.395 10.516 17.641 1 87.31 89 ARG A O 1
ATOM 690 N N . ALA A 1 90 ? -2.906 9.93 16.047 1 89 90 ALA A N 1
ATOM 691 C CA . ALA A 1 90 ? -2.213 11.203 16.219 1 89 90 ALA A CA 1
ATOM 692 C C . ALA A 1 90 ? -3.146 12.383 15.945 1 89 90 ALA A C 1
ATOM 694 O O . ALA A 1 90 ? -3.15 13.367 16.688 1 89 90 ALA A O 1
ATOM 695 N N . ALA A 1 91 ? -3.902 12.289 14.945 1 89.69 91 ALA A N 1
ATOM 696 C CA . ALA A 1 91 ? -4.848 13.352 14.609 1 89.69 91 ALA A CA 1
ATOM 697 C C . ALA A 1 91 ? -5.957 13.445 15.656 1 89.69 91 ALA A C 1
ATOM 699 O O . ALA A 1 91 ? -6.375 14.547 16.031 1 89.69 91 ALA A O 1
ATOM 700 N N . LEU A 1 92 ? -6.426 12.367 16.109 1 88.81 92 LEU A N 1
ATOM 701 C CA . LEU A 1 92 ? -7.477 12.328 17.109 1 88.81 92 LEU A CA 1
ATOM 702 C C . LEU A 1 92 ? -7.004 12.992 18.406 1 88.81 92 LEU A C 1
ATOM 704 O O . LEU A 1 92 ? -7.754 13.742 19.031 1 88.81 92 LEU A O 1
ATOM 708 N N . GLU A 1 93 ? -5.836 12.719 18.766 1 89.31 93 GLU A N 1
ATOM 709 C CA . GLU A 1 93 ? -5.266 13.297 19.984 1 89.31 93 GLU A CA 1
ATOM 710 C C . GLU A 1 93 ? -5.121 14.805 19.859 1 89.31 93 GLU A C 1
ATOM 712 O O . GLU A 1 93 ? -5.355 15.539 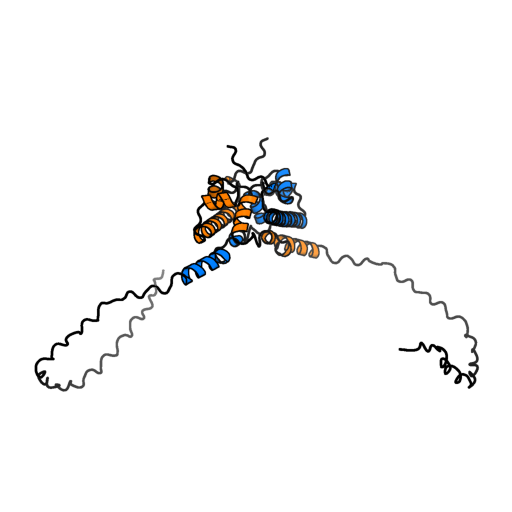20.828 1 89.31 93 GLU A O 1
ATOM 717 N N . ARG A 1 94 ? -4.777 15.219 18.766 1 87.75 94 ARG A N 1
ATOM 718 C CA . ARG A 1 94 ? -4.652 16.656 18.516 1 87.75 94 ARG A CA 1
ATOM 719 C C . ARG A 1 94 ? -6.012 17.344 18.609 1 87.75 94 ARG A C 1
ATOM 721 O O . ARG A 1 94 ? -6.125 18.438 19.141 1 87.75 94 ARG A O 1
ATOM 728 N N . GLU A 1 95 ? -6.957 16.766 18.016 1 88.5 95 GLU A N 1
ATOM 729 C CA . GLU A 1 95 ? -8.305 17.328 18.047 1 88.5 95 GLU A CA 1
ATOM 730 C C . GLU A 1 95 ? -8.836 17.422 19.469 1 88.5 95 GLU A C 1
ATOM 732 O O . GLU A 1 95 ? -9.477 18.406 19.844 1 88.5 95 GLU A O 1
ATOM 737 N N . VAL A 1 96 ? -8.602 16.469 20.25 1 87.88 96 VAL A N 1
ATOM 738 C CA . VAL A 1 96 ? -9.023 16.453 21.641 1 87.88 96 VAL A CA 1
ATOM 739 C C . VAL A 1 96 ? -8.297 17.547 22.406 1 87.88 96 VAL A C 1
ATOM 741 O O . VAL A 1 96 ? -8.914 18.266 23.203 1 87.88 96 VAL A O 1
ATOM 744 N N . ALA A 1 97 ? -7.031 17.688 22.172 1 89.44 97 ALA A N 1
ATOM 745 C CA . ALA A 1 97 ? -6.23 18.719 22.844 1 89.44 97 ALA A CA 1
ATO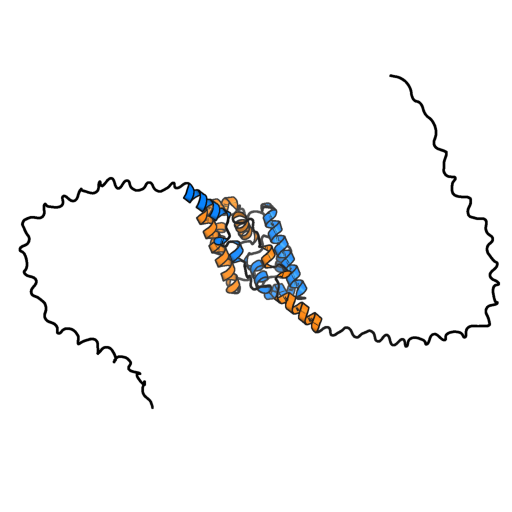M 746 C C . ALA A 1 97 ? -6.734 20.109 22.5 1 89.44 97 ALA A C 1
ATOM 748 O O . ALA A 1 97 ? -6.801 20.984 23.359 1 89.44 97 ALA A O 1
ATOM 749 N N . ARG A 1 98 ? -7.09 20.328 21.297 1 87.19 98 ARG A N 1
ATOM 750 C CA . ARG A 1 98 ? -7.613 21.609 20.844 1 87.19 98 ARG A CA 1
ATOM 751 C C . ARG A 1 98 ? -8.961 21.906 21.484 1 87.19 98 ARG A C 1
ATOM 753 O O . ARG A 1 98 ? -9.242 23.047 21.859 1 87.19 98 ARG A O 1
ATOM 760 N N . ALA A 1 99 ? -9.727 20.891 21.547 1 85.12 99 ALA A N 1
ATOM 761 C CA . ALA A 1 99 ? -11.047 21.047 22.156 1 85.12 99 ALA A CA 1
ATOM 762 C C . ALA A 1 99 ? -10.922 21.375 23.641 1 85.12 99 ALA A C 1
ATOM 764 O O . ALA A 1 99 ? -11.711 22.172 24.172 1 85.12 99 ALA A O 1
ATOM 765 N N . ARG A 1 100 ? -9.969 20.828 24.219 1 85.88 100 ARG A N 1
ATOM 766 C CA . ARG A 1 100 ? -9.734 21.062 25.641 1 85.88 100 ARG A CA 1
ATOM 767 C C . ARG A 1 100 ? -9.18 22.469 25.891 1 85.88 100 ARG A C 1
ATOM 769 O O . ARG A 1 100 ? -9.453 23.078 26.922 1 85.88 100 ARG A O 1
ATOM 776 N N . SER A 1 101 ? -8.336 22.828 25.031 1 84.5 101 SER A N 1
ATOM 777 C CA . SER A 1 101 ? -7.75 24.156 25.172 1 84.5 101 SER A CA 1
ATOM 778 C C . SER A 1 101 ? -8.781 25.25 24.891 1 84.5 101 SER A C 1
ATOM 780 O O . SER A 1 101 ? -8.609 26.391 25.312 1 84.5 101 SER A O 1
ATOM 782 N N . ARG A 1 102 ? -9.727 24.906 24.016 1 74.44 102 ARG A N 1
ATOM 783 C CA . ARG A 1 102 ? -10.812 25.859 23.797 1 74.44 102 ARG A CA 1
ATOM 784 C C . ARG A 1 102 ? -11.719 25.953 25.016 1 74.44 102 ARG A C 1
ATOM 786 O O . ARG A 1 102 ? -12.242 24.938 25.484 1 74.44 102 ARG A O 1
ATOM 793 N N . GLY A 1 103 ? -11.148 26.312 26.109 1 60.53 103 GLY A N 1
ATOM 794 C CA . GLY A 1 103 ? -11.891 26.531 27.344 1 60.53 103 GLY A CA 1
ATOM 795 C C . GLY A 1 103 ? -13.391 26.641 27.125 1 60.53 103 GLY A C 1
ATOM 796 O O . GLY A 1 103 ? -13.852 26.719 25.984 1 60.53 103 GLY A O 1
ATOM 797 N N . PRO A 1 104 ? -14.219 26.25 28.188 1 57.97 104 PRO A N 1
ATOM 798 C CA . PRO A 1 104 ? -15.664 26.438 28.094 1 57.97 104 PRO A CA 1
ATOM 799 C C . PRO A 1 104 ? -16.031 27.75 27.406 1 57.97 104 PRO A C 1
ATOM 801 O O . PRO A 1 104 ? -15.383 28.781 27.641 1 57.97 104 PRO A O 1
ATOM 804 N N . ALA A 1 105 ? -16.391 27.75 26.156 1 56.75 105 ALA A N 1
ATOM 805 C CA . ALA A 1 105 ? -16.922 28.984 25.594 1 56.75 105 ALA A CA 1
ATOM 806 C C . ALA A 1 105 ? -17.5 29.891 26.688 1 56.75 105 ALA A C 1
ATOM 808 O O . ALA A 1 105 ? -18.219 29.422 27.562 1 56.75 105 ALA A O 1
ATOM 809 N N . SER A 1 106 ? -16.859 30.969 27.047 1 55.94 106 SER A N 1
ATOM 810 C CA . SER A 1 106 ? -17.484 31.922 27.953 1 55.94 106 SER A CA 1
ATOM 811 C C . SER A 1 106 ? -18.984 32 27.703 1 55.94 106 SER A C 1
ATOM 813 O O . SER A 1 106 ? -19.422 32.188 26.562 1 55.94 106 SER A O 1
ATOM 815 N N . ARG A 1 107 ? -19.844 31.422 28.453 1 56.03 107 ARG A N 1
ATOM 816 C CA . ARG A 1 107 ? -21.281 31.672 28.406 1 56.03 107 ARG A CA 1
ATOM 817 C C . ARG A 1 107 ? -21.578 33.094 27.953 1 56.03 107 ARG A C 1
ATOM 819 O O . ARG A 1 107 ? -20.984 34.062 28.453 1 56.03 107 ARG A O 1
ATOM 826 N N . PRO A 1 108 ? -21.938 33.281 26.797 1 55.09 108 PRO A N 1
ATOM 827 C CA . PRO A 1 108 ? -22.281 34.688 26.562 1 55.09 108 PRO A CA 1
ATOM 828 C C . PRO A 1 108 ? -22.875 35.375 27.797 1 55.09 108 PRO A C 1
ATOM 830 O O . PRO A 1 108 ? -23.703 34.781 28.484 1 55.09 108 PRO A O 1
ATOM 833 N N . ARG A 1 109 ? -22.188 36.125 28.531 1 50.72 109 ARG A N 1
ATOM 834 C CA . ARG A 1 109 ? -22.812 36.969 29.547 1 50.72 109 ARG A CA 1
ATOM 835 C C . ARG A 1 109 ? -24.094 37.594 29.016 1 50.72 109 ARG A C 1
ATOM 837 O O . ARG A 1 109 ? -24.047 38.531 28.203 1 50.72 109 ARG A O 1
ATOM 844 N N . ASP A 1 110 ? -25.078 36.781 28.547 1 50.88 110 ASP A N 1
ATOM 845 C CA . ASP A 1 110 ? -26.359 37.469 28.359 1 50.88 110 ASP A CA 1
ATOM 846 C C . ASP A 1 110 ? -26.594 38.5 29.469 1 50.88 110 ASP A C 1
ATOM 848 O O . ASP A 1 110 ? -26.922 38.125 30.609 1 50.88 110 ASP A O 1
ATOM 852 N N . GLY A 1 111 ? -25.688 39.5 29.672 1 47.97 111 GLY A N 1
ATOM 853 C CA . GLY A 1 111 ? -26.016 40.625 30.547 1 47.97 111 GLY A CA 1
ATOM 854 C C . GLY A 1 111 ? -27.469 41.062 30.453 1 47.97 111 GLY A C 1
ATOM 855 O O . GLY A 1 111 ? -27.812 42.156 30.859 1 47.97 111 GLY A O 1
ATOM 856 N N . ARG A 1 112 ? -28.328 40.594 29.438 1 48.62 112 ARG A N 1
ATOM 857 C CA . ARG A 1 112 ? -29.688 41.125 29.562 1 48.62 112 ARG A CA 1
ATOM 858 C C . ARG A 1 112 ? -30.344 40.688 30.859 1 48.62 112 ARG A C 1
ATOM 860 O O . ARG A 1 112 ? -30.547 39.469 31.062 1 48.62 112 ARG A O 1
ATOM 867 N N . GLU A 1 113 ? -30.078 41.344 31.984 1 52.16 113 GLU A N 1
ATOM 868 C CA . GLU A 1 113 ? -30.938 41.188 33.156 1 52.16 113 GLU A CA 1
ATOM 869 C C . GLU A 1 113 ? -32.375 40.875 32.75 1 52.16 113 GLU A C 1
ATOM 871 O O . GLU A 1 113 ? -32.906 41.5 31.812 1 52.16 113 GLU A O 1
ATOM 876 N N . PRO A 1 114 ? -32.844 39.781 32.875 1 50.47 114 PRO A N 1
ATOM 877 C CA . PRO A 1 114 ? -34.25 39.594 32.531 1 50.47 114 PRO A CA 1
ATOM 878 C C . PRO A 1 114 ? -35.125 40.812 32.906 1 50.47 114 PRO A C 1
ATOM 880 O O . PRO A 1 114 ? -34.969 41.344 34 1 50.47 114 PRO A O 1
ATOM 883 N N . ALA A 1 115 ? -35.469 41.719 32 1 49.31 115 ALA A N 1
ATOM 884 C CA . ALA A 1 115 ? -36.469 42.75 32.281 1 49.31 115 ALA A CA 1
ATOM 885 C C . ALA A 1 115 ? -37.5 42.25 33.281 1 49.31 115 ALA A C 1
AT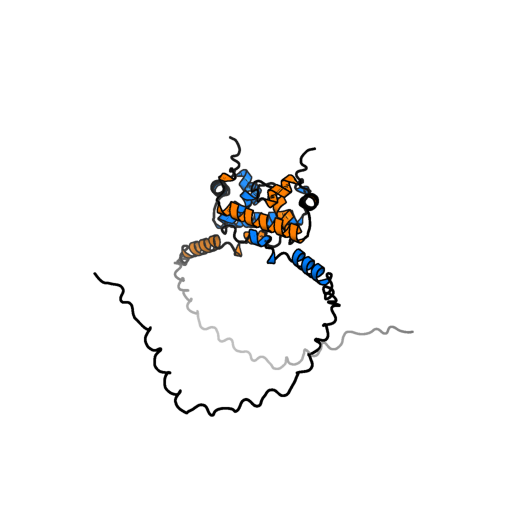OM 887 O O . ALA A 1 115 ? -38.031 41.156 33.125 1 49.31 115 ALA A O 1
ATOM 888 N N . ARG A 1 116 ? -37.5 42.562 34.562 1 49.09 116 ARG A N 1
ATOM 889 C CA . ARG A 1 116 ? -38.562 42.312 35.5 1 49.09 116 ARG A CA 1
ATOM 890 C C . ARG A 1 116 ? -39.938 42.562 34.812 1 49.09 116 ARG A C 1
ATOM 892 O O . ARG A 1 116 ? -40.188 43.656 34.344 1 49.09 116 ARG A O 1
ATOM 899 N N . LEU A 1 117 ? -40.469 41.594 34.094 1 50.12 117 LEU A N 1
ATOM 900 C CA . LEU A 1 117 ? -41.844 41.719 33.625 1 50.12 117 LEU A CA 1
ATOM 901 C C . LEU A 1 117 ? -42.688 42.438 34.656 1 50.12 117 LEU A C 1
ATOM 903 O O . LEU A 1 117 ? -42.875 41.969 35.781 1 50.12 117 LEU A O 1
ATOM 907 N N . ARG A 1 118 ? -42.688 43.781 34.688 1 49.28 118 ARG A N 1
ATOM 908 C CA . ARG A 1 118 ? -43.75 44.469 35.469 1 49.28 118 ARG A CA 1
ATOM 909 C C . ARG A 1 118 ? -45.094 43.844 35.219 1 49.28 118 ARG A C 1
ATOM 911 O O . ARG A 1 118 ? -45.625 43.875 34.125 1 49.28 118 ARG A O 1
ATOM 918 N N . VAL A 1 119 ? -45.5 42.781 35.938 1 50.06 119 VAL A N 1
ATOM 919 C CA . VAL A 1 119 ? -46.875 42.25 35.938 1 50.06 119 VAL A CA 1
ATOM 920 C C . VAL A 1 119 ? -47.875 43.375 36.094 1 50.06 119 VAL A C 1
ATOM 922 O O . VAL A 1 119 ? -47.781 44.188 37.031 1 50.06 119 VAL A O 1
ATOM 925 N N . PRO A 1 120 ? -48.406 43.906 35.031 1 48.41 120 PRO A N 1
ATOM 926 C CA . PRO A 1 120 ? -49.438 44.906 35.281 1 48.41 120 PRO A CA 1
ATOM 927 C C . PRO A 1 120 ? -50.406 44.5 36.375 1 48.41 120 PRO A C 1
ATOM 929 O O . PRO A 1 120 ? -50.625 43.312 36.594 1 48.41 120 PRO A O 1
ATOM 932 N N . ARG A 1 121 ? -50.531 45.25 37.406 1 46.38 121 ARG A N 1
ATOM 933 C CA . ARG A 1 121 ? -51.5 45.062 38.469 1 46.38 121 ARG A CA 1
ATOM 934 C C . ARG A 1 121 ? -52.875 44.688 37.906 1 46.38 121 ARG A C 1
ATOM 936 O O . ARG A 1 121 ? -53.406 45.406 37.031 1 46.38 121 ARG A O 1
ATOM 943 N N . ALA A 1 122 ? -53.281 43.375 37.969 1 42.41 122 ALA A N 1
ATOM 944 C CA . ALA A 1 122 ? -54.562 42.844 37.594 1 42.41 122 ALA A CA 1
ATOM 945 C C . ALA A 1 122 ? -55.688 43.781 38 1 42.41 122 ALA A C 1
ATOM 947 O O . ALA A 1 122 ? -55.812 44.125 39.188 1 42.41 122 ALA A O 1
ATOM 948 N N . SER A 1 123 ? -56 44.625 37 1 44.66 123 SER A N 1
ATOM 949 C CA . SER A 1 123 ? -57.188 45.469 37.219 1 44.66 123 SER A CA 1
ATOM 950 C C . SER A 1 123 ? -58.25 44.688 38 1 44.66 123 SER A C 1
ATOM 952 O O . SER A 1 123 ? -58.156 43.469 38.156 1 44.66 123 SER A O 1
ATOM 954 N N . GLY A 1 124 ? -59.5 45.188 38 1 42.78 124 GLY A N 1
ATOM 955 C CA . GLY A 1 124 ? -60.688 45.094 38.812 1 42.78 124 GLY A CA 1
ATOM 956 C C . GLY A 1 124 ? -61.312 43.719 38.875 1 42.78 124 GLY A C 1
ATOM 957 O O . GLY A 1 124 ? -60.938 42.844 38.094 1 42.78 124 GLY A O 1
ATOM 958 N N . PRO A 1 125 ? -62.188 43.438 39.875 1 42.84 125 PRO A N 1
ATOM 959 C CA . PRO A 1 125 ? -62.844 42.156 40.188 1 42.84 125 PRO A CA 1
ATOM 960 C C . PRO A 1 125 ? -63.531 41.531 39 1 42.84 125 PRO A C 1
ATOM 962 O O . PRO A 1 125 ? -64.125 42.219 38.188 1 42.84 125 PRO A O 1
ATOM 965 N N . LEU A 1 126 ? -62.875 40.531 38.344 1 45.97 126 LEU A N 1
ATOM 966 C CA . LEU A 1 126 ? -63.531 39.812 37.25 1 45.97 126 LEU A CA 1
ATOM 967 C C . LEU A 1 126 ? -65 39.562 37.594 1 45.97 126 LEU A C 1
ATOM 969 O O . LEU A 1 126 ? -65.312 39.219 38.719 1 45.97 126 LEU A O 1
ATOM 973 N N . PRO A 1 127 ? -65.875 40.125 36.875 1 44.78 127 PRO A N 1
ATOM 974 C CA . PRO A 1 127 ? -67.25 39.875 37.219 1 44.78 127 PRO A CA 1
ATOM 975 C C . PRO A 1 127 ? -67.562 38.375 37.344 1 44.78 127 PRO A C 1
ATOM 977 O O . PRO A 1 127 ? -66.875 37.531 36.75 1 44.78 127 PRO A O 1
ATOM 980 N N . ALA A 1 128 ? -68.125 37.906 38.5 1 39.16 128 ALA A N 1
ATOM 981 C CA . ALA A 1 128 ? -68.562 36.562 38.875 1 39.16 128 ALA A CA 1
ATOM 982 C C . ALA A 1 128 ? -69.375 35.938 37.75 1 39.16 128 ALA A C 1
ATOM 984 O O . ALA A 1 128 ? -70.5 36.375 37.469 1 39.16 128 ALA A O 1
ATOM 985 N N . PHE A 1 129 ? -68.688 35.5 36.594 1 39.41 129 PHE A N 1
ATOM 986 C CA . PHE A 1 129 ? -69.562 34.812 35.594 1 39.41 129 PHE A CA 1
ATOM 987 C C . PHE A 1 129 ? -70.312 33.656 36.219 1 39.41 129 PHE A C 1
ATOM 989 O O . PHE A 1 129 ? -69.688 32.812 36.938 1 39.41 129 PHE A O 1
ATOM 996 N N . GLY A 1 130 ? -71.562 33.75 36.5 1 36.88 130 GLY A N 1
ATOM 997 C CA . GLY A 1 130 ? -72.5 32.75 37 1 36.88 130 GLY A CA 1
ATOM 998 C C . GLY A 1 130 ? -72.438 31.453 36.188 1 36.88 130 GLY A C 1
ATOM 999 O O . GLY A 1 130 ? -72.562 31.469 34.969 1 36.88 130 GLY A O 1
ATOM 1000 N N . VAL A 1 131 ? -71.625 30.406 36.688 1 39.25 131 VAL A N 1
ATOM 1001 C CA . VAL A 1 131 ? -71.5 29.047 36.156 1 39.25 131 VAL A CA 1
ATOM 1002 C C . VAL A 1 131 ? -72.938 28.5 35.812 1 39.25 131 VAL A C 1
ATOM 1004 O O . VAL A 1 131 ? -73.75 28.375 36.688 1 39.25 131 VAL A O 1
ATOM 1007 N N . SER A 1 132 ? -73.375 28.859 34.625 1 37.66 132 SER A N 1
ATOM 1008 C CA . SER A 1 132 ? -74.625 28.125 34.25 1 37.66 132 SER A CA 1
ATOM 1009 C C . SER A 1 132 ? -74.312 26.625 34.156 1 37.66 132 SER A C 1
ATOM 1011 O O . SER A 1 132 ? -73.25 26.203 33.656 1 37.66 132 SER A O 1
ATOM 1013 N N . GLU A 1 133 ? -74.938 25.766 34.969 1 37.88 133 GLU A N 1
ATOM 1014 C CA . GLU A 1 133 ? -74.938 24.312 35.125 1 37.88 133 GLU A CA 1
ATOM 1015 C C . GLU A 1 133 ? -75.188 23.609 33.812 1 37.88 133 GLU A C 1
ATOM 1017 O O . GLU A 1 133 ? -76.188 23.844 33.125 1 37.88 133 GLU A O 1
ATOM 1022 N N . PRO A 1 134 ? -73.938 23.281 33.031 1 34.25 134 PRO A N 1
ATOM 1023 C CA . PRO A 1 134 ? -74.188 22.594 31.75 1 34.25 134 PRO A CA 1
ATOM 1024 C C . PRO A 1 134 ? -75 21.312 31.922 1 34.25 134 PRO A C 1
ATOM 1026 O O . PRO A 1 134 ? -74.938 20.672 32.969 1 34.25 134 PRO A O 1
ATOM 1029 N N . GLY A 1 135 ? -76.062 21.109 31.234 1 33.44 135 GLY A N 1
ATOM 1030 C CA . GLY A 1 135 ? -77.062 20.031 31.172 1 33.44 135 GLY A CA 1
ATOM 1031 C C . GLY A 1 135 ? -76.438 18.719 30.703 1 33.44 135 GLY A C 1
ATOM 1032 O O . GLY A 1 135 ? -75.312 18.688 30.172 1 33.44 135 GLY A O 1
ATOM 1033 N N . PRO A 1 136 ? -76.938 17.484 31.016 1 31.95 136 PRO A N 1
ATOM 1034 C CA . PRO A 1 136 ? -76.562 16.062 31.047 1 31.95 136 PRO A CA 1
ATOM 1035 C C . PRO A 1 136 ? -76.062 15.539 29.688 1 31.95 136 PRO A C 1
ATOM 1037 O O . PRO A 1 136 ? -75.5 14.453 29.609 1 31.95 136 PRO A O 1
ATOM 1040 N N . ASP A 1 137 ? -76.312 16.031 28.5 1 27.59 137 ASP A N 1
ATOM 1041 C CA . ASP A 1 137 ? -76.625 15.164 27.359 1 27.59 137 ASP A CA 1
ATOM 1042 C C . ASP A 1 137 ? -75.375 14.648 26.703 1 27.59 137 ASP A C 1
ATOM 1044 O O . ASP A 1 137 ? -75.375 14.039 25.625 1 27.59 137 ASP A O 1
ATOM 1048 N N . ALA A 1 138 ? -74.062 15.07 26.953 1 27.59 138 ALA A N 1
ATOM 1049 C CA . ALA A 1 138 ? -73.062 14.891 25.891 1 27.59 138 ALA A CA 1
ATOM 1050 C C . ALA A 1 138 ? -72.625 13.438 25.797 1 27.59 138 ALA A C 1
ATOM 1052 O O . ALA A 1 138 ? -71.562 13.156 25.281 1 27.59 138 ALA A O 1
ATOM 1053 N N . ALA A 1 139 ? -73.25 12.43 26.359 1 27.17 139 ALA A N 1
ATOM 1054 C CA . ALA A 1 139 ? -72.688 11.094 26.328 1 27.17 139 ALA A CA 1
ATOM 1055 C C . ALA A 1 139 ? -72.375 10.664 24.906 1 27.17 139 ALA A C 1
ATOM 1057 O O . ALA A 1 139 ? -71.5 9.789 24.688 1 27.17 139 ALA A O 1
ATOM 1058 N N . SER A 1 140 ? -73.125 11.062 23.906 1 26.83 140 SER A N 1
ATOM 1059 C CA . SER A 1 140 ? -73.438 10.039 22.906 1 26.83 140 SER A CA 1
ATOM 1060 C C . SER A 1 140 ? -72.188 9.781 22.016 1 26.83 140 SER A C 1
ATOM 1062 O O . SER A 1 140 ? -72.125 8.719 21.391 1 26.83 140 SER A O 1
ATOM 1064 N N . GLN A 1 141 ? -71.375 10.703 21.578 1 25.84 141 GLN A N 1
ATOM 1065 C CA . GLN A 1 141 ? -70.938 10.562 20.188 1 25.84 141 GLN A CA 1
ATOM 1066 C C . GLN A 1 141 ? -69.75 9.594 20.094 1 25.84 141 GLN A C 1
ATOM 1068 O O . GLN A 1 141 ? -68.625 10.008 19.844 1 25.84 141 GLN A O 1
ATOM 1073 N N . ALA A 1 142 ? -69.375 8.711 20.969 1 28.58 142 ALA A N 1
ATOM 1074 C CA . ALA A 1 142 ? -68.125 7.934 20.844 1 28.58 142 ALA A CA 1
ATOM 1075 C C . ALA A 1 142 ? -68.188 7.047 19.594 1 28.58 142 ALA A C 1
ATOM 1077 O O . ALA A 1 142 ? -67.25 6.328 19.312 1 28.58 142 ALA A O 1
ATOM 1078 N N . ALA A 1 143 ? -69.375 6.844 18.953 1 26.89 143 ALA A N 1
ATOM 1079 C CA . ALA A 1 143 ? -69.438 5.582 18.219 1 26.89 143 ALA A CA 1
ATOM 1080 C C . ALA A 1 143 ? -68.5 5.586 17.031 1 26.89 143 ALA A C 1
ATOM 1082 O O . ALA A 1 143 ? -67.938 4.539 16.641 1 26.89 143 ALA A O 1
ATOM 1083 N N . GLY A 1 144 ? -68.375 6.609 16.172 1 25.38 144 GLY A N 1
ATOM 1084 C CA . GLY A 1 144 ? -68.375 6.32 14.75 1 25.38 144 GLY A CA 1
ATOM 1085 C C . GLY A 1 144 ? -67.062 5.82 14.234 1 25.38 144 GLY A C 1
ATOM 1086 O O . GLY A 1 144 ? -66.875 5.57 13.039 1 25.38 144 GLY A O 1
ATOM 1087 N N . LEU A 1 145 ? -65.875 5.988 14.844 1 27.64 145 LEU A N 1
ATOM 1088 C CA . LEU A 1 145 ? -64.812 6.02 13.898 1 27.64 145 LEU A CA 1
ATOM 1089 C C . LEU A 1 145 ? -64.438 4.617 13.414 1 27.64 145 LEU A C 1
ATOM 1091 O O . LEU A 1 145 ? -63.312 4.371 12.961 1 27.64 145 LEU A O 1
ATOM 1095 N N . ALA A 1 146 ? -65.438 3.666 13.375 1 28.27 146 ALA A N 1
ATOM 1096 C CA . ALA A 1 146 ? -65.125 2.305 12.953 1 2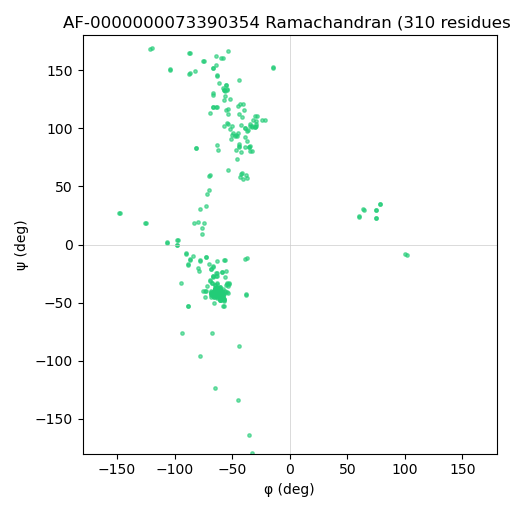8.27 146 ALA A CA 1
ATOM 1097 C C . ALA A 1 146 ? -64.562 2.293 11.539 1 28.27 146 ALA A C 1
ATOM 1099 O O . ALA A 1 146 ? -63.75 1.425 11.203 1 28.27 146 ALA A O 1
ATOM 1100 N N . ALA A 1 147 ? -65.125 3.066 10.547 1 27.25 147 ALA A N 1
ATOM 1101 C CA . ALA A 1 147 ? -65.312 2.545 9.203 1 27.25 147 ALA A CA 1
ATOM 1102 C C . ALA A 1 147 ? -63.969 2.406 8.469 1 27.25 147 ALA A C 1
ATOM 1104 O O . ALA A 1 147 ? -63.906 1.73 7.438 1 27.25 147 ALA A O 1
ATOM 1105 N N . LEU A 1 148 ? -63.031 3.217 8.633 1 28.3 148 LEU A N 1
ATOM 1106 C CA . LEU A 1 148 ? -62.219 3.379 7.418 1 28.3 148 LEU A CA 1
ATOM 1107 C C . LEU A 1 148 ? -61.344 2.152 7.168 1 28.3 148 LEU A C 1
ATOM 1109 O O . LEU A 1 148 ? -60.281 2.262 6.59 1 28.3 148 LEU A O 1
ATOM 1113 N N . LEU A 1 149 ? -61.875 0.896 7.562 1 30.05 149 LEU A N 1
ATOM 1114 C CA . LEU A 1 149 ? -61 -0.237 7.305 1 30.05 149 LEU A CA 1
ATOM 1115 C C . LEU A 1 149 ? -61 -0.606 5.824 1 30.05 149 LEU A C 1
ATOM 1117 O O . LEU A 1 149 ? -60.469 -1.644 5.438 1 30.05 149 LEU A O 1
ATOM 1121 N N . HIS A 1 150 ? -61.562 0.097 4.762 1 32.78 150 HIS A N 1
ATOM 1122 C CA . HIS A 1 150 ? -61.844 -0.712 3.578 1 32.78 150 HIS A CA 1
ATOM 1123 C C . HIS A 1 150 ? -60.531 -1.308 3.025 1 32.78 150 HIS A C 1
ATOM 1125 O O . HIS A 1 150 ? -59.531 -0.622 2.943 1 32.78 150 HIS A O 1
ATOM 1131 N N . PRO A 1 151 ? -60.688 -2.666 2.609 1 36.25 151 PRO A N 1
ATOM 1132 C CA . PRO A 1 151 ? -59.906 -3.691 1.903 1 36.25 151 PRO A CA 1
ATOM 1133 C C . PRO A 1 151 ? -59.781 -3.396 0.413 1 36.25 151 PRO A C 1
ATOM 1135 O O . PRO A 1 151 ? -59.125 -4.172 -0.314 1 36.25 151 PRO A O 1
ATOM 1138 N N . THR A 1 152 ? -59.531 -2.252 -0.135 1 26.7 152 THR A N 1
ATOM 1139 C CA . THR A 1 152 ? -59.656 -2.307 -1.585 1 26.7 152 THR A CA 1
ATOM 1140 C C . THR A 1 152 ? -59 -3.553 -2.15 1 26.7 152 THR A C 1
ATOM 1142 O O . THR A 1 152 ? -57.844 -3.842 -1.824 1 26.7 152 THR A O 1
ATOM 1145 N N . LYS A 1 153 ? -59.906 -4.387 -2.656 1 30.62 153 LYS A N 1
ATOM 1146 C CA . LYS A 1 153 ? -59.844 -5.418 -3.686 1 30.62 153 LYS A CA 1
ATOM 1147 C C . LYS A 1 153 ? -59.281 -4.859 -4.988 1 30.62 153 LYS A C 1
ATOM 1149 O O . LYS A 1 153 ? -59.844 -3.959 -5.59 1 30.62 153 LYS A O 1
ATOM 1154 N N . LEU A 1 154 ? -58.125 -4.441 -5.078 1 29.66 154 LEU A N 1
ATOM 1155 C CA . LEU A 1 154 ? -57.844 -4.074 -6.465 1 29.66 154 LEU A CA 1
ATOM 1156 C C . LEU A 1 154 ? -58.375 -5.145 -7.422 1 29.66 154 LEU A C 1
ATOM 1158 O O . LEU A 1 154 ? -58.281 -6.34 -7.129 1 29.66 154 LEU A O 1
ATOM 1162 N N . PRO A 1 155 ? -58.969 -4.832 -8.648 1 26.31 155 PRO A N 1
ATOM 1163 C CA . PRO A 1 155 ? -59.781 -5.387 -9.742 1 26.31 155 PRO A CA 1
ATOM 1164 C C . PRO A 1 155 ? -59.156 -6.617 -10.383 1 26.31 155 PRO A C 1
ATOM 1166 O O . PRO A 1 155 ? -57.938 -6.625 -10.633 1 26.31 155 PRO A O 1
ATOM 1169 N N . ARG A 1 156 ? -59.812 -7.73 -10.633 1 25.86 156 ARG A N 1
ATOM 1170 C CA . ARG A 1 156 ? -59.75 -8.82 -11.602 1 25.86 156 ARG A CA 1
ATOM 1171 C C . ARG A 1 156 ? -59.875 -8.297 -13.031 1 25.86 156 ARG A C 1
ATOM 1173 O O . ARG A 1 156 ? -60.719 -7.441 -13.32 1 25.86 156 ARG A O 1
ATOM 1180 N N . GLU A 1 157 ? -59.156 -8.633 -14.078 1 22.92 157 GLU A N 1
ATOM 1181 C CA . GLU A 1 157 ? -59.719 -9.766 -14.82 1 22.92 157 GLU A CA 1
ATOM 1182 C C . GLU A 1 157 ? -59.75 -11.023 -13.961 1 22.92 157 GLU A C 1
ATOM 1184 O O . GLU A 1 157 ? -58.844 -11.25 -13.156 1 22.92 157 GLU A O 1
ATOM 1189 N N . MET B 1 1 ? 11.211 -2.766 -27.797 1 35.38 1 MET B N 1
ATOM 1190 C CA . MET B 1 1 ? 9.812 -2.4 -27.625 1 35.38 1 MET B CA 1
ATOM 1191 C C . MET B 1 1 ? 9.594 -1.652 -26.312 1 35.38 1 MET B C 1
ATOM 1193 O O . MET B 1 1 ? 10.273 -1.923 -25.312 1 35.38 1 MET B O 1
ATOM 1197 N N . PRO B 1 2 ? 9.016 -0.525 -26.281 1 38.75 2 PRO B N 1
ATOM 1198 C CA . PRO B 1 2 ? 8.898 0.29 -25.062 1 38.75 2 PRO B CA 1
ATOM 1199 C C . PRO B 1 2 ? 8.289 -0.475 -23.891 1 38.75 2 PRO B C 1
ATOM 1201 O O . PRO B 1 2 ? 7.488 -1.393 -24.109 1 38.75 2 PRO B O 1
ATOM 1204 N N . ARG B 1 3 ? 9 -0.729 -22.906 1 43.84 3 ARG B N 1
ATOM 1205 C CA . ARG B 1 3 ? 8.539 -1.313 -21.656 1 43.84 3 ARG B CA 1
ATOM 1206 C C . ARG B 1 3 ? 7.117 -0.87 -21.328 1 43.84 3 ARG B C 1
ATOM 1208 O O . ARG B 1 3 ? 6.844 0.327 -21.219 1 43.84 3 ARG B O 1
ATOM 1215 N N . GLN B 1 4 ? 6.137 -1.492 -21.938 1 46.38 4 GLN B N 1
ATOM 1216 C CA . GLN B 1 4 ? 4.711 -1.214 -21.812 1 46.38 4 GLN B CA 1
ATOM 1217 C C . GLN B 1 4 ? 4.328 -0.944 -20.359 1 46.38 4 GLN B C 1
ATOM 1219 O O . GLN B 1 4 ? 4.27 -1.869 -19.547 1 46.38 4 GLN B O 1
ATOM 1224 N N . ASN B 1 5 ? 4.973 0.138 -19.859 1 51.25 5 ASN B N 1
ATOM 1225 C CA . ASN B 1 5 ? 4.41 0.569 -18.578 1 51.25 5 ASN B CA 1
ATOM 1226 C C . ASN B 1 5 ? 2.887 0.618 -18.625 1 51.25 5 ASN B C 1
ATOM 1228 O O . ASN B 1 5 ? 2.307 1.135 -19.578 1 51.25 5 ASN B O 1
ATOM 1232 N N . THR B 1 6 ? 2.232 -0.45 -18.219 1 54.88 6 THR B N 1
ATOM 1233 C CA . THR B 1 6 ? 0.774 -0.455 -18.188 1 54.88 6 THR B CA 1
ATOM 1234 C C . THR B 1 6 ? 0.234 0.955 -17.969 1 54.88 6 THR B C 1
ATOM 1236 O O . THR B 1 6 ? 0.645 1.64 -17.031 1 54.88 6 THR B O 1
ATOM 1239 N N . ARG B 1 7 ? -0.382 1.473 -19.016 1 56.25 7 ARG B N 1
ATOM 1240 C CA . ARG B 1 7 ? -1.099 2.734 -18.859 1 56.25 7 ARG B CA 1
ATOM 1241 C C . ARG B 1 7 ? -2.107 2.652 -17.719 1 56.25 7 ARG B C 1
ATOM 1243 O O . ARG B 1 7 ? -2.691 1.594 -17.484 1 56.25 7 ARG B O 1
ATOM 1250 N N . PRO B 1 8 ? -2.137 3.668 -16.812 1 51.59 8 PRO B N 1
ATOM 1251 C CA . PRO B 1 8 ? -3.141 3.65 -15.742 1 51.59 8 PRO B CA 1
ATOM 1252 C C . PRO B 1 8 ? -4.492 3.115 -16.219 1 51.59 8 PRO B C 1
ATOM 1254 O O . PRO B 1 8 ? -5.191 2.447 -15.453 1 51.59 8 PRO B O 1
ATOM 1257 N N . ALA B 1 9 ? -4.863 3.588 -17.422 1 52.09 9 ALA B N 1
ATOM 1258 C CA . ALA B 1 9 ? -6.156 3.174 -17.953 1 52.09 9 ALA B CA 1
ATOM 1259 C C . ALA B 1 9 ? -6.254 1.652 -18.031 1 52.09 9 ALA B C 1
ATOM 1261 O O . ALA B 1 9 ? -7.352 1.098 -18.109 1 52.09 9 ALA B O 1
ATOM 1262 N N . ASP B 1 10 ? -5.156 1.072 -17.891 1 70.75 10 ASP B N 1
ATOM 1263 C CA . ASP B 1 10 ? -5.203 -0.37 -18.109 1 70.75 10 ASP B CA 1
ATOM 1264 C C . ASP B 1 10 ? -5.328 -1.125 -16.797 1 70.75 10 ASP B C 1
ATOM 1266 O O . ASP B 1 10 ? -5.531 -2.342 -16.781 1 70.75 10 ASP B O 1
ATOM 1270 N N . TYR B 1 11 ? -5.457 -0.28 -15.703 1 80.88 11 TYR B N 1
ATOM 1271 C CA . TYR B 1 11 ? -5.617 -0.96 -14.422 1 80.88 11 TYR B CA 1
ATOM 1272 C C . TYR B 1 11 ? -7.082 -1.266 -14.148 1 80.88 11 TYR B C 1
ATOM 1274 O O . TYR B 1 11 ? -7.969 -0.501 -14.539 1 80.88 11 TYR B O 1
ATOM 1282 N N . PRO B 1 12 ? -7.344 -2.402 -13.461 1 85 12 PRO B N 1
ATOM 1283 C CA . PRO B 1 12 ? -8.727 -2.607 -13.016 1 85 12 PRO B CA 1
ATOM 1284 C C . PRO B 1 12 ? -9.258 -1.443 -12.18 1 85 12 PRO B C 1
ATOM 1286 O O . PRO B 1 12 ? -8.508 -0.85 -11.398 1 85 12 PRO B O 1
ATOM 1289 N N . GLN B 1 13 ? -10.484 -1.115 -12.508 1 90.38 13 GLN B N 1
ATOM 1290 C CA . GLN B 1 13 ? -11.117 0.007 -11.82 1 90.38 13 GLN B CA 1
ATOM 1291 C C . GLN B 1 13 ? -11.047 -0.161 -10.305 1 90.38 13 GLN B C 1
ATOM 1293 O O . GLN B 1 13 ? -10.906 0.82 -9.57 1 90.38 13 GLN B O 1
ATOM 1298 N N . ALA B 1 14 ? -11.109 -1.345 -9.852 1 88.94 14 ALA B N 1
ATOM 1299 C CA . ALA B 1 14 ? -11.07 -1.62 -8.414 1 88.94 14 ALA B CA 1
ATOM 1300 C C . ALA B 1 14 ? -9.742 -1.18 -7.805 1 88.94 14 ALA B C 1
ATOM 1302 O O . ALA B 1 14 ? -9.711 -0.67 -6.684 1 88.94 14 ALA B O 1
ATOM 1303 N N . VAL B 1 15 ? -8.719 -1.371 -8.508 1 92.56 15 VAL B N 1
ATOM 1304 C CA . VAL B 1 15 ? -7.391 -0.983 -8.031 1 92.56 15 VAL B CA 1
ATOM 1305 C C . VAL B 1 15 ? -7.309 0.537 -7.922 1 92.56 15 VAL B C 1
ATOM 1307 O O . VAL B 1 15 ? -6.859 1.066 -6.902 1 92.56 15 VAL B O 1
ATOM 1310 N N . LEU B 1 16 ? -7.816 1.205 -8.922 1 93.75 16 LEU B N 1
ATOM 1311 C CA . LEU B 1 16 ? -7.809 2.664 -8.93 1 93.75 16 LEU B CA 1
ATOM 1312 C C . LEU B 1 16 ? -8.68 3.217 -7.801 1 93.75 16 LEU B C 1
ATOM 1314 O O . LEU B 1 16 ? -8.328 4.219 -7.176 1 93.75 16 LEU B O 1
ATOM 1318 N N . GLN B 1 17 ? -9.75 2.58 -7.602 1 94.56 17 GLN B N 1
ATOM 1319 C CA . GLN B 1 17 ? -10.648 3.01 -6.535 1 94.56 17 GLN B CA 1
ATOM 1320 C C . GLN B 1 17 ? -9.992 2.863 -5.168 1 94.56 17 GLN B C 1
ATOM 1322 O O . GLN B 1 17 ? -10.148 3.727 -4.301 1 94.56 17 GLN B O 1
ATOM 1327 N N . GLN B 1 18 ? -9.211 1.821 -4.977 1 94.81 18 GLN B N 1
ATOM 1328 C CA . GLN B 1 18 ? -8.539 1.593 -3.705 1 94.81 18 GLN B CA 1
ATOM 1329 C C . GLN B 1 18 ? -7.457 2.643 -3.459 1 94.81 18 GLN B C 1
ATOM 1331 O O . GLN B 1 18 ? -7.344 3.178 -2.354 1 94.81 18 GLN B O 1
ATOM 1336 N N . ILE B 1 19 ? -6.762 2.93 -4.477 1 96.81 19 ILE B N 1
ATOM 1337 C CA . ILE B 1 19 ? -5.719 3.939 -4.355 1 96.81 19 ILE B CA 1
ATOM 1338 C C . ILE B 1 19 ? -6.348 5.305 -4.102 1 96.81 19 ILE B C 1
ATOM 1340 O O . ILE B 1 19 ? -5.859 6.078 -3.275 1 96.81 19 ILE B O 1
ATOM 1344 N N . GLY B 1 20 ? -7.41 5.562 -4.836 1 97.31 20 GLY B N 1
ATOM 1345 C CA . GLY B 1 20 ? -8.125 6.812 -4.645 1 97.31 20 GLY B CA 1
ATOM 1346 C C . GLY B 1 20 ? -8.633 7 -3.229 1 97.31 20 GLY B C 1
ATOM 1347 O O . GLY B 1 20 ? -8.508 8.086 -2.654 1 97.31 20 GLY B O 1
ATOM 1348 N N . GLN B 1 21 ? -9.211 6.004 -2.689 1 97.19 21 GLN B N 1
ATOM 1349 C CA . GLN B 1 21 ? -9.711 6.09 -1.319 1 97.19 21 GLN B CA 1
ATOM 1350 C C . GLN B 1 21 ? -8.57 6.301 -0.332 1 97.19 21 GLN B C 1
ATOM 1352 O O . GLN B 1 21 ? -8.695 7.086 0.61 1 97.19 21 GLN B O 1
ATOM 1357 N N . LEU B 1 22 ? -7.473 5.621 -0.502 1 97.38 22 LEU B N 1
ATOM 1358 C CA . LEU B 1 22 ? -6.293 5.844 0.321 1 97.38 22 LEU B CA 1
ATOM 1359 C C . LEU B 1 22 ? -5.84 7.301 0.237 1 97.38 22 LEU B C 1
ATOM 1361 O O . LEU B 1 22 ? -5.559 7.926 1.261 1 97.38 22 LEU B O 1
ATOM 1365 N N . ALA B 1 23 ? -5.797 7.754 -0.951 1 98.38 23 ALA B N 1
ATOM 1366 C CA . ALA B 1 23 ? -5.359 9.125 -1.202 1 98.38 23 ALA B CA 1
ATOM 1367 C C . ALA B 1 23 ? -6.266 10.133 -0.496 1 98.38 23 ALA B C 1
ATOM 1369 O O . ALA B 1 23 ? -5.781 11.094 0.106 1 98.38 23 ALA B O 1
ATOM 1370 N N . GLU B 1 24 ? -7.508 9.914 -0.608 1 98 24 GLU B N 1
ATOM 1371 C CA . GLU B 1 24 ? -8.469 10.781 0.077 1 98 24 GLU B CA 1
ATOM 1372 C C . GLU B 1 24 ? -8.234 10.766 1.585 1 98 24 GLU B C 1
ATOM 1374 O O . GLU B 1 24 ? -8.297 11.812 2.234 1 98 24 GLU B O 1
ATOM 1379 N N . ASN B 1 25 ? -8.031 9.602 2.158 1 97.5 25 ASN B N 1
ATOM 1380 C CA . ASN B 1 25 ? -7.742 9.484 3.584 1 97.5 25 ASN B CA 1
ATOM 1381 C C . ASN B 1 25 ? -6.457 10.219 3.961 1 97.5 25 ASN B C 1
ATOM 1383 O O . ASN B 1 25 ? -6.375 10.828 5.027 1 97.5 25 ASN B O 1
ATOM 1387 N N . ILE B 1 26 ? -5.465 10.164 3.113 1 97.75 26 ILE B N 1
ATOM 1388 C CA . ILE B 1 26 ? -4.203 10.867 3.326 1 97.75 26 ILE B CA 1
ATOM 1389 C C . ILE B 1 26 ? -4.445 12.375 3.354 1 97.75 26 ILE B C 1
ATOM 1391 O O . ILE B 1 26 ? -3.957 13.07 4.246 1 97.75 26 ILE B O 1
ATOM 1395 N N . ALA B 1 27 ? -5.219 12.805 2.406 1 98.19 27 ALA B N 1
ATOM 1396 C CA . ALA B 1 27 ? -5.559 14.227 2.375 1 98.19 27 ALA B CA 1
ATOM 1397 C C . ALA B 1 27 ? -6.289 14.641 3.646 1 98.19 27 ALA B C 1
ATOM 1399 O O . ALA B 1 27 ? -5.984 15.688 4.23 1 98.19 27 ALA B O 1
ATOM 1400 N N . THR B 1 28 ? -7.219 13.859 4.02 1 97.81 28 THR B N 1
ATOM 1401 C CA . THR B 1 28 ? -7.977 14.125 5.238 1 97.81 28 THR B CA 1
ATOM 1402 C C . THR B 1 28 ? -7.051 14.188 6.449 1 97.81 28 THR B C 1
ATOM 1404 O O . THR B 1 28 ? -7.172 15.086 7.285 1 97.81 28 THR B O 1
ATOM 1407 N N . ALA B 1 29 ? -6.145 13.273 6.547 1 97.19 29 ALA B N 1
ATOM 1408 C CA . ALA B 1 29 ? -5.195 13.234 7.656 1 97.19 29 ALA B CA 1
ATOM 1409 C C . ALA B 1 29 ? -4.355 14.508 7.707 1 97.19 29 ALA B C 1
ATOM 1411 O O . ALA B 1 29 ? -4.141 15.07 8.781 1 97.19 29 ALA B O 1
ATOM 1412 N N . ARG B 1 30 ? -3.863 14.844 6.551 1 96.69 30 ARG B N 1
ATOM 1413 C CA . ARG B 1 30 ? -3.084 16.078 6.488 1 96.69 30 ARG B CA 1
ATOM 1414 C C . ARG B 1 30 ? -3.904 17.266 6.977 1 96.69 30 ARG B C 1
ATOM 1416 O O . ARG B 1 30 ? -3.438 18.047 7.801 1 96.69 30 ARG B O 1
ATOM 1423 N N . LYS B 1 31 ? -5.113 17.422 6.508 1 97 31 LYS B N 1
ATOM 1424 C CA . LYS B 1 31 ? -5.988 18.547 6.828 1 97 31 LYS B CA 1
ATOM 1425 C C . LYS B 1 31 ? -6.352 18.547 8.312 1 97 31 LYS B C 1
ATOM 1427 O O . LYS B 1 31 ? -6.422 19.609 8.93 1 97 31 LYS B O 1
ATOM 1432 N N . ARG B 1 32 ? -6.551 17.453 8.898 1 94.69 32 ARG B N 1
ATOM 1433 C CA . ARG B 1 32 ? -6.883 17.344 10.312 1 94.69 32 ARG B CA 1
ATOM 1434 C C . ARG B 1 32 ? -5.742 17.859 11.18 1 94.69 32 ARG B C 1
ATOM 1436 O O . ARG B 1 32 ? -5.965 18.266 12.32 1 94.69 32 ARG B O 1
ATOM 1443 N N . ARG B 1 33 ? -4.578 17.844 10.672 1 94.56 33 ARG B N 1
ATOM 1444 C CA . ARG B 1 33 ? -3.404 18.312 11.391 1 94.56 33 ARG B CA 1
ATOM 1445 C C . ARG B 1 33 ? -3.176 19.812 11.148 1 94.56 33 ARG B C 1
ATOM 1447 O O . ARG B 1 33 ? -2.254 20.406 11.711 1 94.56 33 ARG B O 1
ATOM 1454 N N . GLY B 1 34 ? -3.998 20.312 10.188 1 94.62 34 GLY B N 1
ATOM 1455 C CA . GLY B 1 34 ? -3.875 21.719 9.867 1 94.62 34 GLY B CA 1
ATOM 1456 C C . GLY B 1 34 ? -2.643 22.047 9.039 1 94.62 34 GLY B C 1
ATOM 1457 O O . GLY B 1 34 ? -2.125 23.156 9.086 1 94.62 34 GLY B O 1
ATOM 1458 N N . GLU B 1 35 ? -2.121 21.125 8.359 1 96.69 35 GLU B N 1
ATOM 1459 C CA . GLU B 1 35 ? -0.891 21.312 7.602 1 96.69 35 GLU B CA 1
ATOM 1460 C C . GLU B 1 35 ? -1.182 21.453 6.109 1 96.69 35 GLU B C 1
ATOM 1462 O O . GLU B 1 35 ? -2.158 20.891 5.605 1 96.69 35 GLU B O 1
ATOM 1467 N N . THR B 1 36 ? -0.292 22.188 5.473 1 97.88 36 THR B N 1
ATOM 1468 C CA . THR B 1 36 ? -0.444 22.406 4.039 1 97.88 36 THR B CA 1
ATOM 1469 C C . THR B 1 36 ? 0.229 21.297 3.246 1 97.88 36 THR B C 1
ATOM 1471 O O . THR B 1 36 ? 1.007 20.516 3.801 1 97.88 36 THR B O 1
ATOM 1474 N N . GLN B 1 37 ? -0.124 21.25 1.981 1 97.38 37 GLN B N 1
ATOM 1475 C CA . GLN B 1 37 ? 0.555 20.312 1.099 1 97.38 37 GLN B CA 1
ATOM 1476 C C . GLN B 1 37 ? 2.053 20.594 1.037 1 97.38 37 GLN B C 1
ATOM 1478 O O . GLN B 1 37 ? 2.865 19.672 0.972 1 97.38 37 GLN B O 1
ATOM 1483 N N . ALA B 1 38 ? 2.371 21.875 1.074 1 97.44 38 ALA B N 1
ATOM 1484 C CA . ALA B 1 38 ? 3.777 22.266 1.037 1 97.44 38 ALA B CA 1
ATOM 1485 C C . ALA B 1 38 ? 4.527 21.75 2.26 1 97.44 38 ALA B C 1
ATOM 1487 O O . ALA B 1 38 ? 5.66 21.281 2.145 1 97.44 38 ALA B O 1
ATOM 1488 N N . GLN B 1 39 ? 3.938 21.828 3.371 1 97.12 39 GLN B N 1
ATOM 1489 C CA . GLN B 1 39 ? 4.543 21.328 4.602 1 97.12 39 GLN B CA 1
ATOM 1490 C C . GLN B 1 39 ? 4.742 19.812 4.531 1 97.12 39 GLN B C 1
ATOM 1492 O O . GLN B 1 39 ? 5.805 19.312 4.895 1 97.12 39 GLN B O 1
ATOM 1497 N N . TRP B 1 40 ? 3.791 19.094 4.035 1 96.69 40 TRP B N 1
ATOM 1498 C CA . TRP B 1 40 ? 3.928 17.641 3.896 1 96.69 40 TRP B CA 1
ATOM 1499 C C . TRP B 1 40 ? 4.969 17.297 2.84 1 96.69 40 TRP B C 1
ATOM 1501 O O . TRP B 1 40 ? 5.766 16.375 3.025 1 96.69 40 TRP B O 1
ATOM 1511 N N . ALA B 1 41 ? 4.938 17.984 1.752 1 96.25 41 ALA B N 1
ATOM 1512 C CA . ALA B 1 41 ? 5.93 17.766 0.707 1 96.25 41 ALA B CA 1
ATOM 1513 C C . ALA B 1 41 ? 7.348 17.875 1.265 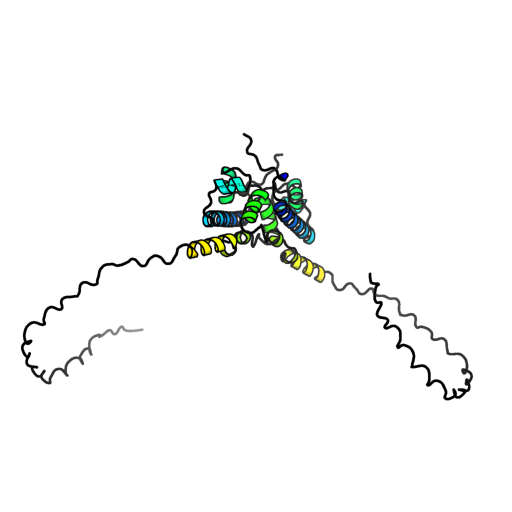1 96.25 41 ALA B C 1
ATOM 1515 O O . ALA B 1 41 ? 8.203 17.047 0.967 1 96.25 41 ALA B O 1
ATOM 1516 N N . ARG B 1 42 ? 7.578 18.828 2.102 1 94.25 42 ARG B N 1
ATOM 1517 C CA 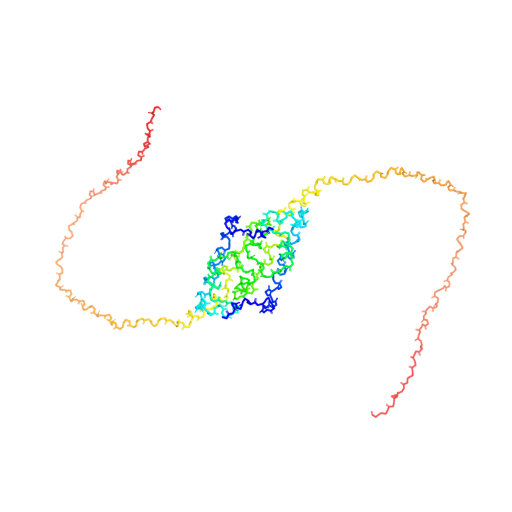. ARG B 1 42 ? 8.883 19.016 2.725 1 94.25 42 ARG B CA 1
ATOM 1518 C C . ARG B 1 42 ? 9.227 17.859 3.658 1 94.25 42 ARG B C 1
ATOM 1520 O O . ARG B 1 42 ? 10.352 17.359 3.641 1 94.25 42 ARG B O 1
ATOM 1527 N N . LYS B 1 43 ? 8.258 17.438 4.441 1 92.12 43 LYS B N 1
ATOM 1528 C CA . LYS B 1 43 ? 8.484 16.328 5.363 1 92.12 43 LYS B CA 1
ATOM 1529 C C . LYS B 1 43 ? 8.812 15.039 4.609 1 92.12 43 LYS B C 1
ATOM 1531 O O . LYS B 1 43 ? 9.594 14.211 5.09 1 92.12 43 LYS B O 1
ATOM 1536 N N . LEU B 1 44 ? 8.219 14.922 3.455 1 91.69 44 LEU B N 1
ATOM 1537 C CA . LEU B 1 44 ? 8.336 13.695 2.674 1 91.69 44 LEU B CA 1
ATOM 1538 C C . LEU B 1 44 ? 9.562 13.742 1.768 1 91.69 44 LEU B C 1
ATOM 1540 O O . LEU B 1 44 ? 9.992 12.711 1.25 1 91.69 44 LEU B O 1
ATOM 1544 N N . GLY B 1 45 ? 10.039 14.875 1.587 1 90.44 45 GLY B N 1
ATOM 1545 C CA . GLY B 1 45 ? 11.141 15.031 0.653 1 90.44 45 GLY B CA 1
ATOM 1546 C C . GLY B 1 45 ? 10.711 14.938 -0.799 1 90.44 45 GLY B C 1
ATOM 1547 O O . GLY B 1 45 ? 11.445 14.391 -1.632 1 90.44 45 GLY B O 1
ATOM 1548 N N . VAL B 1 46 ? 9.562 15.305 -1.103 1 92.38 46 VAL B N 1
ATOM 1549 C CA . VAL B 1 46 ? 9.062 15.32 -2.473 1 92.38 46 VAL B CA 1
ATOM 1550 C C . VAL B 1 46 ? 8.641 16.734 -2.85 1 92.38 46 VAL B C 1
ATOM 1552 O O . VAL B 1 46 ? 8.602 17.625 -1.994 1 92.38 46 VAL B O 1
ATOM 1555 N N . SER B 1 47 ? 8.406 16.906 -4.156 1 94.62 47 SER B N 1
ATOM 1556 C CA . SER B 1 47 ? 7.906 18.203 -4.605 1 94.62 47 SER B CA 1
ATOM 1557 C C . SER B 1 47 ? 6.438 18.391 -4.242 1 94.62 47 SER B C 1
ATOM 1559 O O . SER B 1 47 ? 5.715 17.406 -4.035 1 94.62 47 SER B O 1
ATOM 1561 N N . GLN B 1 48 ? 6.039 19.656 -4.184 1 96.06 48 GLN B N 1
ATOM 1562 C CA . GLN B 1 48 ? 4.633 19.938 -3.918 1 96.06 48 GLN B CA 1
ATOM 1563 C C . GLN B 1 48 ? 3.738 19.359 -5.008 1 96.06 48 GLN B C 1
ATOM 1565 O O . GLN B 1 48 ? 2.684 18.781 -4.715 1 96.06 48 GLN B O 1
ATOM 1570 N N . PRO B 1 49 ? 4.109 19.438 -6.258 1 97.06 49 PRO B N 1
ATOM 1571 C CA . PRO B 1 49 ? 3.297 18.766 -7.281 1 97.06 49 PRO B CA 1
ATOM 1572 C C . PRO B 1 49 ? 3.174 17.266 -7.047 1 97.06 49 PRO B C 1
ATOM 1574 O O . PRO B 1 49 ? 2.104 16.688 -7.258 1 97.06 49 PRO B O 1
ATOM 1577 N N . THR B 1 50 ? 4.211 16.625 -6.637 1 96.19 50 THR B N 1
ATOM 1578 C CA . THR B 1 50 ? 4.145 15.211 -6.324 1 96.19 50 THR B CA 1
ATOM 1579 C C . THR B 1 50 ? 3.186 14.953 -5.164 1 96.19 50 THR B C 1
ATOM 1581 O O . THR B 1 50 ? 2.393 14.016 -5.199 1 96.19 50 THR B O 1
ATOM 1584 N N . MET B 1 51 ? 3.305 15.797 -4.168 1 97.38 51 MET B N 1
ATOM 1585 C CA . MET B 1 51 ? 2.381 15.688 -3.041 1 97.38 51 MET B CA 1
ATOM 1586 C C . MET B 1 51 ? 0.934 15.805 -3.512 1 97.38 51 MET B C 1
ATOM 1588 O O . MET B 1 51 ? 0.069 15.047 -3.07 1 97.38 51 MET B O 1
ATOM 1592 N N . ALA B 1 52 ? 0.677 16.719 -4.391 1 98.19 52 ALA B N 1
ATOM 1593 C CA . ALA B 1 52 ? -0.662 16.906 -4.945 1 98.19 52 ALA B CA 1
ATOM 1594 C C . ALA B 1 52 ? -1.108 15.656 -5.715 1 98.19 52 ALA B C 1
ATOM 1596 O O . ALA B 1 52 ? -2.268 15.25 -5.621 1 98.19 52 ALA B O 1
ATOM 1597 N N . ARG B 1 53 ? -0.202 15.039 -6.441 1 98.06 53 ARG B N 1
ATOM 1598 C CA . ARG B 1 53 ? -0.496 13.82 -7.191 1 98.06 53 ARG B CA 1
ATOM 1599 C C . ARG B 1 53 ? -0.848 12.672 -6.254 1 98.06 53 ARG B C 1
ATOM 1601 O O . ARG B 1 53 ? -1.763 11.898 -6.531 1 98.06 53 ARG B O 1
ATOM 1608 N N . ILE B 1 54 ? -0.159 12.602 -5.18 1 97.75 54 ILE B N 1
ATOM 1609 C CA . ILE B 1 54 ? -0.449 11.578 -4.184 1 97.75 54 ILE B CA 1
ATOM 1610 C C . ILE B 1 54 ? -1.877 11.75 -3.668 1 97.75 54 ILE B C 1
ATOM 1612 O O . ILE B 1 54 ? -2.654 10.797 -3.646 1 97.75 54 ILE B O 1
ATOM 1616 N N . GLU B 1 55 ? -2.188 12.992 -3.326 1 98.12 55 GLU B N 1
ATOM 1617 C CA . GLU B 1 55 ? -3.482 13.25 -2.703 1 98.12 55 GLU B CA 1
ATOM 1618 C C . GLU B 1 55 ? -4.617 13.133 -3.717 1 98.12 55 GLU B C 1
ATOM 1620 O O . GLU B 1 55 ? -5.789 13.07 -3.34 1 98.12 55 GLU B O 1
ATOM 1625 N N . ARG B 1 56 ? -4.289 13.047 -4.973 1 97.88 56 ARG B N 1
ATOM 1626 C CA . ARG B 1 56 ? -5.289 12.805 -6.008 1 97.88 56 ARG B CA 1
ATOM 1627 C C . ARG B 1 56 ? -5.328 11.328 -6.387 1 97.88 56 ARG B C 1
ATOM 1629 O O . ARG B 1 56 ? -6.094 10.93 -7.266 1 97.88 56 ARG B O 1
ATOM 1636 N N . GLY B 1 57 ? -4.559 10.562 -5.828 1 97.75 57 GLY B N 1
ATOM 1637 C CA . GLY B 1 57 ? -4.566 9.133 -6.062 1 97.75 57 GLY B CA 1
ATOM 1638 C C . GLY B 1 57 ? -3.881 8.734 -7.355 1 97.75 57 GLY B C 1
ATOM 1639 O O . GLY B 1 57 ? -4.324 7.809 -8.039 1 97.75 57 GLY B O 1
ATOM 1640 N N . ASP B 1 58 ? -2.852 9.43 -7.738 1 96.88 58 ASP B N 1
ATOM 1641 C CA . ASP B 1 58 ? -2.109 9.086 -8.945 1 96.88 58 ASP B CA 1
ATOM 1642 C C . ASP B 1 58 ? -1.398 7.742 -8.789 1 96.88 58 ASP B C 1
ATOM 1644 O O . ASP B 1 58 ? -0.46 7.621 -8 1 96.88 58 ASP B O 1
ATOM 1648 N N . PRO B 1 59 ? -1.741 6.812 -9.609 1 95.81 59 PRO B N 1
ATOM 1649 C CA . PRO B 1 59 ? -1.217 5.457 -9.43 1 95.81 59 PRO B CA 1
ATOM 1650 C C . PRO B 1 59 ? 0.217 5.305 -9.93 1 95.81 59 PRO B C 1
ATOM 1652 O O . PRO B 1 59 ? 0.879 4.309 -9.625 1 95.81 59 PRO B O 1
ATOM 1655 N N . SER B 1 60 ? 0.696 6.223 -10.664 1 94.94 60 SER B N 1
ATOM 1656 C CA . SER B 1 60 ? 2.027 6.137 -11.25 1 94.94 60 SER B CA 1
ATOM 1657 C C . SER B 1 60 ? 3.094 6.652 -10.289 1 94.94 60 SER B C 1
ATOM 1659 O O . SER B 1 60 ? 4.289 6.445 -10.508 1 94.94 60 SER B O 1
ATOM 1661 N N . VAL B 1 61 ? 2.641 7.316 -9.234 1 96.12 61 VAL B N 1
ATOM 1662 C CA . VAL B 1 61 ? 3.58 7.801 -8.234 1 96.12 61 VAL B CA 1
ATOM 1663 C C . VAL B 1 61 ? 4.23 6.617 -7.516 1 96.12 61 VAL B C 1
ATOM 1665 O O . VAL B 1 61 ? 3.592 5.582 -7.312 1 96.12 61 VAL B O 1
ATOM 1668 N N . ALA B 1 62 ? 5.453 6.816 -7.035 1 96.12 62 ALA B N 1
ATOM 1669 C CA . ALA B 1 62 ? 6.254 5.762 -6.422 1 96.12 62 ALA B CA 1
ATOM 1670 C C . ALA B 1 62 ? 5.582 5.223 -5.16 1 96.12 62 ALA B C 1
ATOM 1672 O O . ALA B 1 62 ? 5.012 5.988 -4.379 1 96.12 62 ALA B O 1
ATOM 1673 N N . MET B 1 63 ? 5.766 3.936 -4.957 1 96.94 63 MET B N 1
ATOM 1674 C CA . MET B 1 63 ? 5.289 3.262 -3.754 1 96.94 63 MET B CA 1
ATOM 1675 C C . MET B 1 63 ? 5.84 3.932 -2.5 1 96.94 63 MET B C 1
ATOM 1677 O O . MET B 1 63 ? 5.102 4.18 -1.546 1 96.94 63 MET B O 1
ATOM 1681 N N . ALA B 1 64 ? 7.043 4.312 -2.516 1 96.06 64 ALA B N 1
ATOM 1682 C CA . ALA B 1 64 ? 7.695 4.902 -1.351 1 96.06 64 ALA B CA 1
ATOM 1683 C C . ALA B 1 64 ? 7 6.191 -0.927 1 96.06 64 ALA B C 1
ATOM 1685 O O . ALA B 1 64 ? 6.871 6.473 0.267 1 96.06 64 ALA B O 1
ATOM 1686 N N . SER B 1 65 ? 6.594 6.973 -1.818 1 95.62 65 SER B N 1
ATOM 1687 C CA . SER B 1 65 ? 5.973 8.258 -1.504 1 95.62 65 SER B CA 1
ATOM 1688 C C . SER B 1 65 ? 4.664 8.07 -0.744 1 95.62 65 SER B C 1
ATOM 1690 O O . SER B 1 65 ? 4.398 8.773 0.229 1 95.62 65 SER B O 1
ATOM 1692 N N . TYR B 1 66 ? 3.879 7.117 -1.237 1 97.06 66 TYR B N 1
ATOM 1693 C CA . TYR B 1 66 ? 2.641 6.812 -0.53 1 97.06 66 TYR B CA 1
ATOM 1694 C C . TYR B 1 66 ? 2.928 6.277 0.868 1 97.06 66 TYR B C 1
ATOM 1696 O O . TYR B 1 66 ? 2.271 6.668 1.836 1 97.06 66 TYR B O 1
ATOM 1704 N N . VAL B 1 67 ? 3.898 5.414 0.965 1 96.56 67 VAL B N 1
ATOM 1705 C CA . VAL B 1 67 ? 4.199 4.797 2.252 1 96.56 67 VAL B CA 1
ATOM 1706 C C . VAL B 1 67 ? 4.75 5.848 3.213 1 96.56 67 VAL B C 1
ATOM 1708 O O . VAL B 1 67 ? 4.477 5.801 4.414 1 96.56 67 VAL B O 1
ATOM 1711 N N . MET B 1 68 ? 5.445 6.781 2.736 1 95.06 68 MET B N 1
ATOM 1712 C CA . MET B 1 68 ? 5.926 7.883 3.566 1 95.06 68 MET B CA 1
ATOM 1713 C C . MET B 1 68 ? 4.758 8.648 4.18 1 95.06 68 MET B C 1
ATOM 1715 O O . MET B 1 68 ? 4.82 9.062 5.34 1 95.06 68 MET B O 1
ATOM 1719 N N . CYS B 1 69 ? 3.727 8.82 3.357 1 96.31 69 CYS B N 1
ATOM 1720 C CA . CYS B 1 69 ? 2.531 9.461 3.902 1 96.31 69 CYS B CA 1
ATOM 1721 C C . CYS B 1 69 ? 1.93 8.617 5.023 1 96.31 69 CYS B C 1
ATOM 1723 O O . CYS B 1 69 ? 1.542 9.156 6.062 1 96.31 69 CYS B O 1
ATOM 1725 N N . LEU B 1 70 ? 1.892 7.34 4.793 1 95.5 70 LEU B N 1
ATOM 1726 C CA . LEU B 1 70 ? 1.363 6.434 5.805 1 95.5 70 LEU B CA 1
ATOM 1727 C C . LEU B 1 70 ? 2.209 6.484 7.074 1 95.5 70 LEU B C 1
ATOM 1729 O O . LEU B 1 70 ? 1.676 6.43 8.188 1 95.5 70 LEU B O 1
ATOM 1733 N N . TRP B 1 71 ? 3.465 6.613 6.855 1 92.62 71 TRP B N 1
ATOM 1734 C CA . TRP B 1 71 ? 4.391 6.699 7.977 1 92.62 71 TRP B CA 1
ATOM 1735 C C . TRP B 1 71 ? 4.109 7.941 8.82 1 92.62 71 TRP B C 1
ATOM 1737 O O . TRP B 1 71 ? 4.141 7.883 10.047 1 92.62 71 TRP B O 1
ATOM 1747 N N . LEU B 1 72 ? 3.795 9.07 8.234 1 91.62 72 LEU B N 1
ATOM 1748 C CA . LEU B 1 72 ? 3.465 10.305 8.938 1 91.62 72 LEU B CA 1
ATOM 1749 C C . LEU B 1 72 ? 2.16 10.156 9.711 1 91.62 72 LEU B C 1
ATOM 1751 O O . LEU B 1 72 ? 1.968 10.812 10.742 1 91.62 72 LEU B O 1
ATOM 1755 N N . ILE B 1 73 ? 1.299 9.281 9.234 1 93.81 73 ILE B N 1
ATOM 1756 C CA . ILE B 1 73 ? -0.034 9.148 9.812 1 93.81 73 ILE B CA 1
ATOM 1757 C C . ILE B 1 73 ? -0.001 8.141 10.961 1 93.81 73 ILE B C 1
ATOM 1759 O O . ILE B 1 73 ? -0.476 8.43 12.062 1 93.81 73 ILE B O 1
ATOM 1763 N N . ASN B 1 74 ? 0.519 6.922 10.703 1 90.56 74 ASN B N 1
ATOM 1764 C CA . ASN B 1 74 ? 0.444 5.84 11.68 1 90.56 74 ASN B CA 1
ATOM 1765 C C . ASN B 1 74 ? 1.658 4.922 11.594 1 90.56 74 ASN B C 1
ATOM 1767 O O . ASN B 1 74 ? 1.539 3.709 11.789 1 90.56 74 ASN B O 1
ATOM 1771 N N . GLN B 1 75 ? 2.805 5.438 11.141 1 86.5 75 GLN B N 1
ATOM 1772 C CA . GLN B 1 75 ? 4.062 4.707 11.039 1 86.5 75 GLN B CA 1
ATOM 1773 C C . GLN B 1 75 ? 3.926 3.504 10.109 1 86.5 75 GLN B C 1
ATOM 1775 O O . GLN B 1 75 ? 4.566 2.473 10.32 1 86.5 75 GLN B O 1
ATOM 1780 N N . ALA B 1 76 ? 2.973 3.539 9.195 1 80 76 ALA B N 1
ATOM 1781 C CA . ALA B 1 76 ? 2.756 2.557 8.133 1 80 76 ALA B CA 1
ATOM 1782 C C . ALA B 1 76 ? 2.4 1.192 8.719 1 80 76 ALA B C 1
ATOM 1784 O O . ALA B 1 76 ? 2.658 0.158 8.102 1 80 76 ALA B O 1
ATOM 1785 N N . GLN B 1 77 ? 1.771 1.243 9.852 1 85.44 77 GLN B N 1
ATOM 1786 C CA . GLN B 1 77 ? 1.383 -0.015 10.484 1 85.44 77 GLN B CA 1
ATOM 1787 C C . GLN B 1 77 ? 0.327 -0.742 9.656 1 85.44 77 GLN B C 1
ATOM 1789 O O . GLN B 1 77 ? -0.602 -0.118 9.141 1 85.44 77 GLN B O 1
ATOM 1794 N N . GLY B 1 78 ? 0.576 -2.029 9.367 1 89.25 78 GLY B N 1
ATOM 1795 C CA . GLY B 1 78 ? -0.416 -2.871 8.727 1 89.25 78 GLY B CA 1
ATOM 1796 C C . GLY B 1 78 ? -0.152 -3.074 7.242 1 89.25 78 GLY B C 1
ATOM 1797 O O . GLY B 1 78 ? -0.773 -3.93 6.609 1 89.25 78 GLY B O 1
ATOM 1798 N N . LEU B 1 79 ? 0.793 -2.322 6.777 1 93.25 79 LEU B N 1
ATOM 1799 C CA . LEU B 1 79 ? 1.032 -2.416 5.34 1 93.25 79 LEU B CA 1
ATOM 1800 C C . LEU B 1 79 ? 1.354 -3.85 4.934 1 93.25 79 LEU B C 1
ATOM 1802 O O . LEU B 1 79 ? 0.707 -4.41 4.047 1 93.25 79 LEU B O 1
ATOM 1806 N N . ALA B 1 80 ? 2.309 -4.43 5.582 1 91.69 80 ALA B N 1
ATOM 1807 C CA . ALA B 1 80 ? 2.734 -5.785 5.238 1 91.69 80 ALA B CA 1
ATOM 1808 C C . ALA B 1 80 ? 1.605 -6.789 5.461 1 91.69 80 ALA B C 1
ATOM 1810 O O . ALA B 1 80 ? 1.511 -7.793 4.75 1 91.69 80 ALA B O 1
ATOM 1811 N N . ASP B 1 81 ? 0.737 -6.488 6.355 1 91.12 81 ASP B N 1
ATOM 1812 C CA . ASP B 1 81 ? -0.35 -7.398 6.707 1 91.12 81 ASP B CA 1
ATOM 1813 C C . ASP B 1 81 ? -1.345 -7.531 5.555 1 91.12 81 ASP B C 1
ATOM 1815 O O . ASP B 1 81 ? -2.125 -8.484 5.512 1 91.12 81 ASP B O 1
ATOM 1819 N N . LEU B 1 82 ? -1.319 -6.559 4.703 1 91 82 LEU B N 1
ATOM 1820 C CA . LEU B 1 82 ? -2.225 -6.605 3.559 1 91 82 LEU B CA 1
ATOM 1821 C C . LEU B 1 82 ? -1.985 -7.855 2.723 1 91 82 LEU B C 1
ATOM 1823 O O . LEU B 1 82 ? -2.898 -8.344 2.055 1 91 82 LEU B O 1
ATOM 1827 N N . ALA B 1 83 ? -0.729 -8.422 2.83 1 92.69 83 ALA B N 1
ATOM 1828 C CA . ALA B 1 83 ? -0.375 -9.602 2.047 1 92.69 83 ALA B CA 1
ATOM 1829 C C . ALA B 1 83 ? 0.122 -10.734 2.947 1 92.69 83 ALA B C 1
ATOM 1831 O O . ALA B 1 83 ? 0.834 -11.633 2.494 1 92.69 83 ALA B O 1
ATOM 1832 N N . ALA B 1 84 ? -0.192 -10.609 4.168 1 93 84 ALA B N 1
ATOM 1833 C CA . ALA B 1 84 ? 0.259 -11.641 5.098 1 93 84 ALA B CA 1
ATOM 1834 C C . ALA B 1 84 ? -0.223 -13.016 4.66 1 93 84 ALA B C 1
ATOM 1836 O O . ALA B 1 84 ? -1.398 -13.195 4.332 1 93 84 ALA B O 1
ATOM 1837 N N . PRO B 1 85 ? 0.707 -13.945 4.668 1 93 85 PRO B N 1
ATOM 1838 C CA . PRO B 1 85 ? 0.338 -15.289 4.215 1 93 85 PRO B CA 1
ATOM 1839 C C . PRO B 1 85 ? -0.865 -15.859 4.965 1 93 85 PRO B C 1
ATOM 1841 O O . PRO B 1 85 ? -1.691 -16.562 4.375 1 93 85 PRO B O 1
ATOM 1844 N N . ALA B 1 86 ? -1.011 -15.555 6.215 1 90.5 86 ALA B N 1
ATOM 1845 C CA . ALA B 1 86 ? -2.102 -16.078 7.035 1 90.5 86 ALA B CA 1
ATOM 1846 C C . ALA B 1 86 ? -3.449 -15.539 6.562 1 90.5 86 ALA B C 1
ATOM 1848 O O . ALA B 1 86 ? -4.492 -16.141 6.828 1 90.5 86 ALA B O 1
ATOM 1849 N N . HIS B 1 87 ? -3.445 -14.445 5.812 1 87.88 87 HIS B N 1
ATOM 1850 C CA . HIS B 1 87 ? -4.695 -13.828 5.391 1 87.88 87 HIS B CA 1
ATOM 1851 C C . HIS B 1 87 ? -4.961 -14.07 3.908 1 87.88 87 HIS B C 1
ATOM 1853 O O . HIS B 1 87 ? -5.93 -13.555 3.354 1 87.88 87 HIS B O 1
ATOM 1859 N N . ASP B 1 88 ? -4.09 -14.797 3.291 1 91.31 88 ASP B N 1
ATOM 1860 C CA . ASP B 1 88 ? -4.258 -15.148 1.885 1 91.31 88 ASP B CA 1
ATOM 1861 C C . ASP B 1 88 ? -5.207 -16.328 1.725 1 91.31 88 ASP B C 1
ATOM 1863 O O . ASP B 1 88 ? -4.77 -17.469 1.51 1 91.31 88 ASP B O 1
ATOM 1867 N N . ARG B 1 89 ? -6.441 -16.094 1.718 1 87.31 89 ARG B N 1
ATOM 1868 C CA . ARG B 1 89 ? -7.469 -17.141 1.717 1 87.31 89 ARG B CA 1
ATOM 1869 C C . ARG B 1 89 ? -7.41 -17.969 0.438 1 87.31 89 ARG B C 1
ATOM 1871 O O . ARG B 1 89 ? -7.574 -19.188 0.476 1 87.31 89 ARG B O 1
ATOM 1878 N N . ALA B 1 90 ? -7.227 -17.234 -0.623 1 88.94 90 ALA B N 1
ATOM 1879 C CA . ALA B 1 90 ? -7.168 -17.953 -1.896 1 88.94 90 ALA B CA 1
ATOM 1880 C C . ALA B 1 90 ? -6.051 -18.984 -1.894 1 88.94 90 ALA B C 1
ATOM 1882 O O . ALA B 1 90 ? -6.242 -20.125 -2.352 1 88.94 90 ALA B O 1
ATOM 1883 N N . ALA B 1 91 ? -4.953 -18.641 -1.406 1 89.75 91 ALA B N 1
ATOM 1884 C CA . ALA B 1 91 ? -3.83 -19.578 -1.338 1 89.75 91 ALA B CA 1
ATOM 1885 C C . ALA B 1 91 ? -4.113 -20.703 -0.348 1 89.75 91 ALA B C 1
ATOM 1887 O O . ALA B 1 91 ? -3.779 -21.859 -0.605 1 89.75 91 ALA B O 1
ATOM 1888 N N . LEU B 1 92 ? -4.688 -20.406 0.737 1 88.94 92 LEU B N 1
ATOM 1889 C CA . LEU B 1 92 ? -5.023 -21.406 1.753 1 88.94 92 LEU B CA 1
ATOM 1890 C C . LEU B 1 92 ? -6.004 -22.438 1.2 1 88.94 92 LEU B C 1
ATOM 1892 O O . LEU B 1 92 ? -5.852 -23.625 1.45 1 88.94 92 LEU B O 1
ATOM 1896 N N . GLU B 1 93 ? -6.938 -21.984 0.488 1 89.38 93 GLU B N 1
ATOM 1897 C CA . GLU B 1 93 ? -7.93 -22.875 -0.109 1 89.38 93 GLU B CA 1
ATOM 1898 C C . GLU B 1 93 ? -7.293 -23.797 -1.137 1 89.38 93 GLU B C 1
ATOM 1900 O O . GLU B 1 93 ? -7.656 -24.984 -1.229 1 89.38 93 GLU B O 1
ATOM 1905 N N . ARG B 1 94 ? -6.418 -23.312 -1.836 1 87.94 94 ARG B N 1
ATOM 1906 C CA . ARG B 1 94 ? -5.711 -24.125 -2.82 1 87.94 94 ARG B CA 1
ATOM 1907 C C . ARG B 1 94 ? -4.879 -25.203 -2.139 1 87.94 94 ARG B C 1
ATOM 1909 O O . ARG B 1 94 ? -4.816 -26.328 -2.615 1 87.94 94 ARG B O 1
ATOM 1916 N N . GLU B 1 95 ? -4.199 -24.859 -1.147 1 88.56 95 GLU B N 1
ATOM 1917 C CA . GLU B 1 95 ? -3.377 -25.797 -0.405 1 88.56 95 GLU B CA 1
ATOM 1918 C C . GLU B 1 95 ? -4.227 -26.922 0.186 1 88.56 95 GLU B C 1
ATOM 1920 O O . GLU B 1 95 ? -3.824 -28.094 0.173 1 88.56 95 GLU B O 1
ATOM 1925 N N . VAL B 1 96 ? -5.34 -26.609 0.695 1 87.94 96 VAL B N 1
ATOM 1926 C CA . VAL B 1 96 ? -6.262 -27.594 1.261 1 87.94 96 VAL B CA 1
ATOM 1927 C C . VAL B 1 96 ? -6.762 -28.516 0.16 1 87.94 96 VAL B C 1
ATOM 1929 O O . VAL B 1 96 ? -6.824 -29.734 0.35 1 87.94 96 VAL B O 1
ATOM 1932 N N . ALA B 1 97 ? -7.105 -27.953 -0.959 1 89.44 97 ALA B N 1
ATOM 1933 C CA . ALA B 1 97 ? -7.586 -28.75 -2.092 1 89.44 97 ALA B CA 1
ATOM 1934 C C . ALA B 1 97 ? -6.52 -29.719 -2.57 1 89.44 97 ALA B C 1
ATOM 1936 O O . ALA B 1 97 ? -6.824 -30.875 -2.898 1 89.44 97 ALA B O 1
ATOM 1937 N N . ARG B 1 98 ? -5.316 -29.312 -2.604 1 87.38 98 ARG B N 1
ATOM 1938 C CA . ARG B 1 98 ? -4.203 -30.156 -3.02 1 87.38 98 ARG B CA 1
ATOM 1939 C C . ARG B 1 98 ? -3.973 -31.297 -2.023 1 87.38 98 ARG B C 1
ATOM 1941 O O . ARG B 1 98 ? -3.689 -32.438 -2.418 1 87.38 98 ARG B O 1
ATOM 1948 N N . ALA B 1 99 ? -4.078 -30.938 -0.813 1 85.19 99 ALA B N 1
ATOM 1949 C CA . ALA B 1 99 ? -3.898 -31.938 0.238 1 85.19 99 ALA B CA 1
ATOM 1950 C C . ALA B 1 99 ? -5.004 -33 0.19 1 85.19 99 ALA B C 1
ATOM 1952 O O . ALA B 1 99 ? -4.758 -34.156 0.437 1 85.19 99 ALA B O 1
ATOM 1953 N N . ARG B 1 100 ? -6.129 -32.562 -0.158 1 85.94 100 ARG B N 1
ATOM 1954 C CA . ARG B 1 100 ? -7.273 -33.469 -0.249 1 85.94 100 ARG B CA 1
ATOM 1955 C C . ARG B 1 100 ? -7.164 -34.375 -1.474 1 85.94 100 ARG B C 1
ATOM 1957 O O . ARG B 1 100 ? -7.625 -35.5 -1.453 1 85.94 100 ARG B O 1
ATOM 1964 N N . SER B 1 101 ? -6.719 -33.781 -2.512 1 84.25 101 SER B N 1
ATOM 1965 C CA . SER B 1 101 ? -6.57 -34.531 -3.738 1 84.25 101 SER B CA 1
ATOM 1966 C C . SER B 1 101 ? -5.441 -35.562 -3.617 1 84.25 101 SER B C 1
ATOM 1968 O O . SER B 1 101 ? -5.395 -36.531 -4.363 1 84.25 101 SER B O 1
ATOM 1970 N N . ARG B 1 102 ? -4.441 -35.219 -2.832 1 74.75 102 ARG B N 1
ATOM 1971 C CA . ARG B 1 102 ? -3.389 -36.188 -2.566 1 74.75 102 ARG B CA 1
ATOM 1972 C C . ARG B 1 102 ? -3.908 -37.344 -1.706 1 74.75 102 ARG B C 1
ATOM 1974 O O . ARG B 1 102 ? -4.453 -37.094 -0.623 1 74.75 102 ARG B O 1
ATOM 1981 N N . GLY B 1 103 ? -4.859 -38 -2.219 1 60.84 103 GLY B N 1
ATOM 1982 C CA . GLY B 1 103 ? -5.406 -39.188 -1.567 1 60.84 103 GLY B CA 1
ATOM 1983 C C . GLY B 1 103 ? -4.516 -39.719 -0.469 1 60.84 103 GLY B C 1
ATOM 1984 O O . GLY B 1 103 ? -3.369 -39.312 -0.323 1 60.84 103 GLY B O 1
ATOM 1985 N N . PRO B 1 104 ? -5.129 -40.438 0.577 1 58.16 104 PRO B N 1
ATOM 1986 C CA . PRO B 1 104 ? -4.305 -41.125 1.589 1 58.16 104 PRO B CA 1
ATOM 1987 C C . PRO B 1 104 ? -3.072 -41.781 0.995 1 58.16 104 PRO B C 1
ATOM 1989 O O . PRO B 1 104 ? -3.148 -42.375 -0.087 1 58.16 104 PRO B O 1
ATOM 1992 N N . ALA B 1 105 ? -1.903 -41.219 1.066 1 56.75 105 ALA B N 1
ATOM 1993 C CA . ALA B 1 105 ? -0.72 -41.969 0.662 1 56.75 105 ALA B CA 1
ATOM 1994 C C . ALA B 1 105 ? -0.985 -43.469 0.708 1 56.75 105 ALA B C 1
ATOM 1996 O O . ALA B 1 105 ? -1.551 -43.969 1.68 1 56.75 105 ALA B O 1
ATOM 1997 N N . SER B 1 106 ? -1.129 -44.156 -0.402 1 56.09 106 SER B N 1
ATOM 1998 C CA . SER B 1 106 ? -1.188 -45.625 -0.372 1 56.09 106 SER B CA 1
ATOM 1999 C C . SER B 1 106 ? -0.281 -46.188 0.715 1 56.09 106 SER B C 1
ATOM 2001 O O . SER B 1 106 ? 0.898 -45.812 0.794 1 56.09 106 SER B O 1
ATOM 2003 N N . ARG B 1 107 ? -0.727 -46.625 1.815 1 56.22 107 ARG B N 1
ATOM 2004 C CA . ARG B 1 107 ? 0.054 -47.406 2.773 1 56.22 107 ARG B CA 1
ATOM 2005 C C . ARG B 1 107 ? 1.118 -48.219 2.064 1 56.22 107 ARG B C 1
ATOM 2007 O O . ARG B 1 107 ? 0.825 -48.906 1.081 1 56.22 107 ARG B O 1
ATOM 2014 N N . PRO B 1 108 ? 2.271 -47.875 2.078 1 55.62 108 PRO B N 1
ATOM 2015 C CA . PRO B 1 108 ? 3.186 -48.844 1.457 1 55.62 108 PRO B CA 1
ATOM 2016 C C . PRO B 1 108 ? 2.732 -50.281 1.638 1 55.62 108 PRO B C 1
ATOM 2018 O O . PRO B 1 108 ? 2.271 -50.656 2.719 1 55.62 108 PRO B O 1
ATOM 2021 N N . ARG B 1 109 ? 2.18 -50.906 0.73 1 51.44 109 ARG B N 1
ATOM 2022 C CA . ARG B 1 109 ? 1.988 -52.375 0.807 1 51.44 109 ARG B CA 1
ATOM 2023 C C . ARG B 1 109 ? 3.24 -53.062 1.334 1 51.44 109 ARG B C 1
ATOM 2025 O O . ARG B 1 109 ? 4.23 -53.188 0.613 1 51.44 109 ARG B O 1
ATOM 2032 N N . ASP B 1 110 ? 3.738 -52.719 2.549 1 51.28 110 ASP B N 1
ATOM 2033 C CA . ASP B 1 110 ? 4.723 -53.656 3.078 1 51.28 110 ASP B CA 1
ATOM 2034 C C . ASP B 1 110 ? 4.336 -55.094 2.756 1 51.28 110 ASP B C 1
ATOM 2036 O O . ASP B 1 110 ? 3.436 -55.656 3.383 1 51.28 110 ASP B O 1
ATOM 2040 N N . GLY B 1 111 ? 4.18 -55.531 1.48 1 48.28 111 GLY B N 1
ATOM 2041 C CA . GLY B 1 111 ? 4.074 -56.938 1.148 1 48.28 111 GLY B CA 1
ATOM 2042 C C . GLY B 1 111 ? 5 -57.812 1.971 1 48.28 111 GLY B C 1
ATOM 2043 O O . GLY B 1 111 ? 5.273 -58.969 1.6 1 48.28 111 GLY B O 1
ATOM 2044 N N . ARG B 1 112 ? 6.039 -57.344 2.771 1 49.12 112 ARG B N 1
ATOM 2045 C CA . ARG B 1 112 ? 6.789 -58.375 3.473 1 49.12 112 ARG B CA 1
ATOM 2046 C C . ARG B 1 112 ? 5.895 -59.125 4.449 1 49.12 112 ARG B C 1
ATOM 2048 O O . ARG B 1 112 ? 5.352 -58.531 5.387 1 49.12 112 ARG B O 1
ATOM 2055 N N . GLU B 1 113 ? 5.164 -60.188 3.998 1 52.41 113 GLU B N 1
ATOM 2056 C CA . GLU B 1 113 ? 4.613 -61.156 4.934 1 52.41 113 GLU B CA 1
ATOM 2057 C C . GLU B 1 113 ? 5.508 -61.312 6.16 1 52.41 113 GLU B C 1
ATOM 2059 O O . GLU B 1 113 ? 6.734 -61.375 6.031 1 52.41 113 GLU B O 1
ATOM 2064 N N . PRO B 1 114 ? 5.176 -60.844 7.27 1 51.19 114 PRO B N 1
ATOM 2065 C CA . PRO B 1 114 ? 6.059 -61.156 8.398 1 51.19 114 PRO B CA 1
ATOM 2066 C C . PRO B 1 114 ? 6.641 -62.562 8.344 1 51.19 114 PRO B C 1
ATOM 2068 O O . PRO B 1 114 ? 5.918 -63.531 8.078 1 51.19 114 PRO B O 1
ATOM 2071 N N . ALA B 1 115 ? 7.875 -62.844 7.875 1 49.5 115 ALA B N 1
ATOM 2072 C CA . ALA B 1 115 ? 8.516 -64.125 8.039 1 49.5 115 ALA B CA 1
ATOM 2073 C C . ALA B 1 115 ? 8.062 -64.812 9.328 1 49.5 115 ALA B C 1
ATOM 2075 O O . ALA B 1 115 ? 8.016 -64.188 10.391 1 49.5 115 ALA B O 1
ATOM 2076 N N . ARG B 1 116 ? 7.184 -65.75 9.352 1 49.97 116 ARG B N 1
ATOM 2077 C CA . ARG B 1 116 ? 6.91 -66.625 10.5 1 49.97 116 ARG B CA 1
ATOM 2078 C C . ARG B 1 116 ? 8.195 -66.938 11.258 1 49.97 116 ARG B C 1
ATOM 2080 O O . ARG B 1 116 ? 9.133 -67.5 10.68 1 49.97 116 ARG B O 1
ATOM 2087 N N . LEU B 1 117 ? 8.625 -66.062 12.156 1 49.97 117 LEU B N 1
ATOM 2088 C CA . LEU B 1 117 ? 9.711 -66.438 13.055 1 49.97 117 LEU B CA 1
ATOM 2089 C C . LEU B 1 117 ? 9.617 -67.938 13.414 1 49.97 117 LEU B C 1
ATOM 2091 O O . LEU B 1 117 ? 8.648 -68.375 14.039 1 49.97 117 LEU B O 1
ATOM 2095 N N . ARG B 1 118 ? 10.164 -68.875 12.586 1 48.66 118 ARG B N 1
ATOM 2096 C CA . ARG B 1 118 ? 10.367 -70.25 13.094 1 48.66 118 ARG B CA 1
ATOM 2097 C C . ARG B 1 118 ? 10.961 -70.25 14.5 1 48.66 118 ARG B C 1
ATOM 2099 O O . ARG B 1 118 ? 12.094 -69.75 14.688 1 48.66 118 ARG B O 1
ATOM 2106 N N . VAL B 1 119 ? 10.156 -70.125 15.586 1 49.91 119 VAL B N 1
ATOM 2107 C CA . VAL B 1 119 ? 10.617 -70.312 16.953 1 49.91 119 VAL B CA 1
ATOM 2108 C C . VAL B 1 119 ? 11.484 -71.562 17.016 1 49.91 119 VAL B C 1
ATOM 2110 O O . VAL B 1 119 ? 11.055 -72.688 16.609 1 49.91 119 VAL B O 1
ATOM 2113 N N . PRO B 1 120 ? 12.766 -71.438 16.938 1 46.41 120 PRO B N 1
ATOM 2114 C CA . PRO B 1 120 ? 13.523 -72.688 17.141 1 46.41 120 PRO B CA 1
ATOM 2115 C C . PRO B 1 120 ? 13.016 -73.5 18.328 1 46.41 120 PRO B C 1
ATOM 2117 O O . PRO B 1 120 ? 12.492 -72.938 19.297 1 46.41 120 PRO B O 1
ATOM 2120 N N . ARG B 1 121 ? 12.562 -74.688 18.172 1 42.72 121 ARG B N 1
ATOM 2121 C CA . ARG B 1 121 ? 12.211 -75.562 19.25 1 42.72 121 ARG B CA 1
ATOM 2122 C C . ARG B 1 121 ? 13.219 -75.5 20.391 1 42.72 121 ARG B C 1
ATOM 2124 O O . ARG B 1 121 ? 14.43 -75.625 20.156 1 42.72 121 ARG B O 1
ATOM 2131 N N . ALA B 1 122 ? 12.734 -74.875 21.547 1 41.56 122 ALA B N 1
ATOM 2132 C CA . ALA B 1 122 ? 13.461 -74.812 22.812 1 41.56 122 ALA B CA 1
ATOM 2133 C C . ALA B 1 122 ? 14.227 -76.062 23.109 1 41.56 122 ALA B C 1
ATOM 2135 O O . ALA B 1 122 ? 13.648 -77.188 23.109 1 41.56 122 ALA B O 1
ATOM 2136 N N . SER B 1 123 ? 15.516 -76.062 22.594 1 42.09 123 SER B N 1
ATOM 2137 C CA . SER B 1 123 ? 16.375 -77.188 22.969 1 42.09 123 SER B CA 1
ATOM 2138 C C . SER B 1 123 ? 16.062 -77.688 24.375 1 42.09 123 SER B C 1
ATOM 2140 O O . SER B 1 123 ? 15.406 -77 25.156 1 42.09 123 SER B O 1
ATOM 2142 N N . GLY B 1 124 ? 16.734 -78.688 24.891 1 42.34 124 GLY B N 1
ATOM 2143 C CA . GLY B 1 124 ? 16.672 -79.625 25.969 1 42.34 124 GLY B CA 1
ATOM 2144 C C . GLY B 1 124 ? 16.594 -79 27.344 1 42.34 124 GLY B C 1
ATOM 2145 O O . GLY B 1 124 ? 16.812 -77.812 27.469 1 42.34 124 GLY B O 1
ATOM 2146 N N . PRO B 1 125 ? 16.141 -79.75 28.391 1 42.22 125 PRO B N 1
ATOM 2147 C CA . PRO B 1 125 ? 15.883 -79.312 29.781 1 42.22 125 PRO B CA 1
ATOM 2148 C C . PRO B 1 125 ? 17.062 -78.625 30.422 1 42.22 125 PRO B C 1
ATOM 2150 O O . PRO B 1 125 ? 18.219 -78.938 30.156 1 42.22 125 PRO B O 1
ATOM 2153 N N . LEU B 1 126 ? 16.906 -77.25 30.484 1 45.66 126 LEU B N 1
ATOM 2154 C CA . LEU B 1 126 ? 17.938 -76.438 31.156 1 45.66 126 LEU B CA 1
ATOM 2155 C C . LEU B 1 126 ? 18.391 -77.188 32.438 1 45.66 126 LEU B C 1
ATOM 2157 O O . LEU B 1 126 ? 17.562 -77.75 33.156 1 45.66 126 LEU B O 1
ATOM 2161 N N . PRO B 1 127 ? 19.594 -77.5 32.562 1 44.22 127 PRO B N 1
ATOM 2162 C CA . PRO B 1 127 ? 20 -78.188 33.781 1 44.22 127 PRO B CA 1
ATOM 2163 C C . PRO B 1 127 ? 19.641 -77.375 35.031 1 44.22 127 PRO B C 1
ATOM 2165 O O . PRO B 1 127 ? 19.5 -76.188 35 1 44.22 127 PRO B O 1
ATOM 2168 N N . ALA B 1 128 ? 18.844 -78 36.031 1 38.38 128 ALA B N 1
ATOM 2169 C CA . ALA B 1 128 ? 18.406 -77.5 37.344 1 38.38 128 ALA B CA 1
ATOM 2170 C C . ALA B 1 128 ? 19.562 -76.875 38.094 1 38.38 128 ALA B C 1
ATOM 2172 O O . ALA B 1 128 ? 20.531 -77.5 38.469 1 38.38 128 ALA B O 1
ATOM 2173 N N . PHE B 1 129 ? 19.906 -75.5 37.75 1 38.84 129 PHE B N 1
ATOM 2174 C CA . PHE B 1 129 ? 20.922 -74.875 38.562 1 38.84 129 PHE B CA 1
ATOM 2175 C C . PHE B 1 129 ? 20.547 -74.875 40.031 1 38.84 129 PHE B C 1
ATOM 2177 O O . PHE B 1 129 ? 19.422 -74.5 40.406 1 38.84 129 PHE B O 1
ATOM 2184 N N . GLY B 1 130 ? 21.047 -75.688 40.844 1 35.81 130 GLY B N 1
ATOM 2185 C CA . GLY B 1 130 ? 20.922 -75.812 42.281 1 35.81 130 GLY B CA 1
ATOM 2186 C C . GLY B 1 130 ? 21.172 -74.5 43 1 35.81 130 GLY B C 1
ATOM 2187 O O . GLY B 1 130 ? 22.141 -73.812 42.719 1 35.81 130 GLY B O 1
ATOM 2188 N N . VAL B 1 131 ? 20.062 -73.75 43.469 1 39.19 131 VAL B N 1
ATOM 2189 C CA . VAL B 1 131 ? 19.984 -72.562 44.312 1 39.19 131 VAL B CA 1
ATOM 2190 C C . VAL B 1 131 ? 20.953 -72.688 45.469 1 39.19 131 VAL B C 1
ATOM 2192 O O . VAL B 1 131 ? 20.812 -73.562 46.312 1 39.19 131 VAL B O 1
ATOM 2195 N N . SER B 1 132 ? 22.25 -72.438 45.281 1 36.72 132 SER B N 1
ATOM 2196 C CA . SER B 1 132 ? 23.047 -72.438 46.5 1 36.72 132 SER B CA 1
ATOM 2197 C C . SER B 1 132 ? 22.609 -71.312 47.406 1 36.72 132 SER B C 1
ATOM 2199 O O . SER B 1 132 ? 22.297 -70.188 46.969 1 36.72 132 SER B O 1
ATOM 2201 N N . GLU B 1 133 ? 22.094 -71.562 48.656 1 37.53 133 GLU B N 1
ATOM 2202 C CA . GLU B 1 133 ? 21.641 -70.812 49.781 1 37.53 133 GLU B CA 1
ATOM 2203 C C . GLU B 1 133 ? 22.656 -69.75 50.188 1 37.53 133 GLU B C 1
ATOM 2205 O O . GLU B 1 133 ? 23.828 -70.062 50.438 1 37.53 133 GLU B O 1
ATOM 2210 N N . PRO B 1 134 ? 22.453 -68.438 49.625 1 34.62 134 PRO B N 1
ATOM 2211 C CA . PRO B 1 134 ? 23.406 -67.375 50.031 1 34.62 134 PRO B CA 1
ATOM 2212 C C . PRO B 1 134 ? 23.5 -67.188 51.562 1 34.62 134 PRO B C 1
ATOM 2214 O O . PRO B 1 134 ? 22.5 -67.438 52.25 1 34.62 134 PRO B O 1
ATOM 2217 N N . GLY B 1 135 ? 24.625 -67.438 52.188 1 31.81 135 GLY B N 1
ATOM 2218 C CA . GLY B 1 135 ? 24.953 -67.375 53.625 1 31.81 135 GLY B CA 1
ATOM 2219 C C . GLY B 1 135 ? 24.734 -65.938 54.156 1 31.81 135 GLY B C 1
ATOM 2220 O O . GLY B 1 135 ? 24.547 -65 53.406 1 31.81 135 GLY B O 1
ATOM 2221 N N . PRO B 1 136 ? 24.578 -65.75 55.531 1 32.19 136 PRO B N 1
ATOM 2222 C CA . PRO B 1 136 ? 24.078 -64.75 56.469 1 32.19 136 PRO B CA 1
ATOM 2223 C C . PRO B 1 136 ? 24.797 -63.406 56.312 1 32.19 136 PRO B C 1
ATOM 2225 O O . PRO B 1 136 ? 24.219 -62.344 56.625 1 32.19 136 PRO B O 1
ATOM 2228 N N . ASP B 1 137 ? 26.094 -63.281 56.062 1 26.94 137 ASP B N 1
ATOM 2229 C CA . ASP B 1 137 ? 26.969 -62.344 56.781 1 26.94 137 ASP B CA 1
ATOM 2230 C C . ASP B 1 137 ? 26.812 -60.938 56.25 1 26.94 137 ASP B C 1
ATOM 2232 O O . ASP B 1 137 ? 27.469 -60 56.75 1 26.94 137 ASP B O 1
ATOM 2236 N N . ALA B 1 138 ? 26.359 -60.625 55.031 1 27.78 138 ALA B N 1
ATOM 2237 C CA . ALA B 1 138 ? 26.938 -59.375 54.5 1 27.78 138 ALA B CA 1
ATOM 2238 C C . ALA B 1 138 ? 26.344 -58.156 55.188 1 27.78 138 ALA B C 1
ATOM 2240 O O . ALA B 1 138 ? 26.188 -57.094 54.562 1 27.78 138 ALA B O 1
ATOM 2241 N N . ALA B 1 139 ? 25.703 -58.25 56.375 1 27.86 139 ALA B N 1
ATOM 2242 C CA . ALA B 1 139 ? 25.172 -57 56.938 1 27.86 139 ALA B CA 1
ATOM 2243 C C . ALA B 1 139 ? 26.25 -55.938 57.031 1 27.86 139 ALA B C 1
ATOM 2245 O O . ALA B 1 139 ? 25.938 -54.75 57.156 1 27.86 139 ALA B O 1
ATOM 2246 N N . SER B 1 140 ? 27.516 -56.344 57.344 1 27.03 140 SER B N 1
ATOM 2247 C CA . SER B 1 140 ? 28.281 -55.469 58.219 1 27.03 140 SER B CA 1
ATOM 2248 C C . SER B 1 140 ? 28.578 -54.125 57.531 1 27.03 140 SER B C 1
ATOM 2250 O O . SER B 1 140 ? 28.672 -53.094 58.219 1 27.03 140 SER B O 1
ATOM 2252 N N . GLN B 1 141 ? 29.094 -54.062 56.344 1 24.67 141 GLN B N 1
ATOM 2253 C CA . GLN B 1 141 ? 30.219 -53.156 56.156 1 24.67 141 GLN B CA 1
ATOM 2254 C C . GLN B 1 141 ? 29.766 -51.719 56.156 1 24.67 141 GLN B C 1
ATOM 2256 O O . GLN B 1 141 ? 30.562 -50.812 56.406 1 24.67 141 GLN B O 1
ATOM 2261 N N . ALA B 1 142 ? 28.734 -51.219 55.531 1 26.41 142 ALA B N 1
ATOM 2262 C CA . ALA B 1 142 ? 29.031 -49.938 54.906 1 26.41 142 ALA B CA 1
ATOM 2263 C C . ALA B 1 142 ? 28.984 -48.812 55.938 1 26.41 142 ALA B C 1
ATOM 2265 O O . ALA B 1 142 ? 28.078 -47.969 55.938 1 26.41 142 ALA B O 1
ATOM 2266 N N . ALA B 1 143 ? 29.078 -49.031 57.25 1 27.06 143 ALA B N 1
ATOM 2267 C CA . ALA B 1 143 ? 29.062 -47.906 58.156 1 27.06 143 ALA B CA 1
ATOM 2268 C C . ALA B 1 143 ? 30.172 -46.906 57.812 1 27.06 143 ALA B C 1
ATOM 2270 O O . ALA B 1 143 ? 30.172 -45.781 58.344 1 27.06 143 ALA B O 1
ATOM 2271 N N . GLY B 1 144 ? 31.344 -47.312 57.188 1 23.94 144 GLY B N 1
ATOM 2272 C CA . GLY B 1 144 ? 32.594 -46.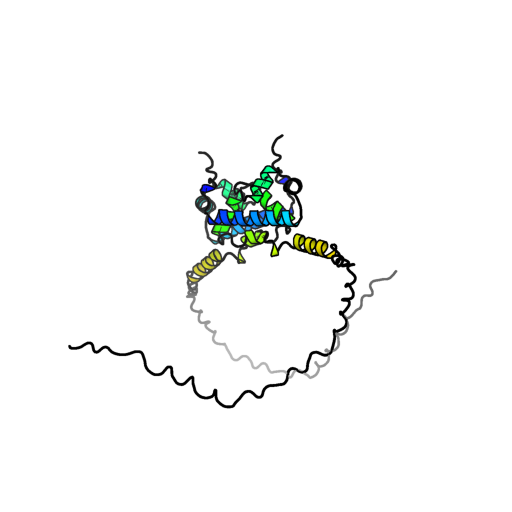656 57.562 1 23.94 144 GLY B CA 1
ATOM 2273 C C . GLY B 1 144 ? 32.625 -45.219 57.156 1 23.94 144 GLY B C 1
ATOM 2274 O O . GLY B 1 144 ? 33.656 -44.531 57.312 1 23.94 144 GLY B O 1
ATOM 2275 N N . LEU B 1 145 ? 31.969 -44.656 56.125 1 26.5 145 LEU B N 1
ATOM 2276 C CA . LEU B 1 145 ? 32.688 -43.5 55.625 1 26.5 145 LEU B CA 1
ATOM 2277 C C . LEU B 1 145 ? 32.625 -42.344 56.625 1 26.5 145 LEU B C 1
ATOM 2279 O O . LEU B 1 145 ? 31.625 -41.656 56.656 1 26.5 145 LEU B O 1
ATOM 2283 N N . ALA B 1 146 ? 32.875 -42.531 58 1 26.62 146 ALA B N 1
ATOM 2284 C CA . ALA B 1 146 ? 33.062 -41.625 59.125 1 26.62 146 ALA B CA 1
ATOM 2285 C C . ALA B 1 146 ? 34 -40.469 58.719 1 26.62 146 ALA B C 1
ATOM 2287 O O . ALA B 1 146 ? 33.688 -39.312 59.031 1 26.62 146 ALA B O 1
ATOM 2288 N N . ALA B 1 147 ? 35.375 -40.594 58.844 1 25.31 147 ALA B N 1
ATOM 2289 C CA . ALA B 1 147 ? 36.438 -40 59.625 1 25.31 147 ALA B CA 1
ATOM 2290 C C . ALA B 1 147 ? 37.094 -38.844 58.875 1 25.31 147 ALA B C 1
ATOM 2292 O O . ALA B 1 147 ? 37.938 -38.125 59.406 1 25.31 147 ALA B O 1
ATOM 2293 N N . LEU B 1 148 ? 37.2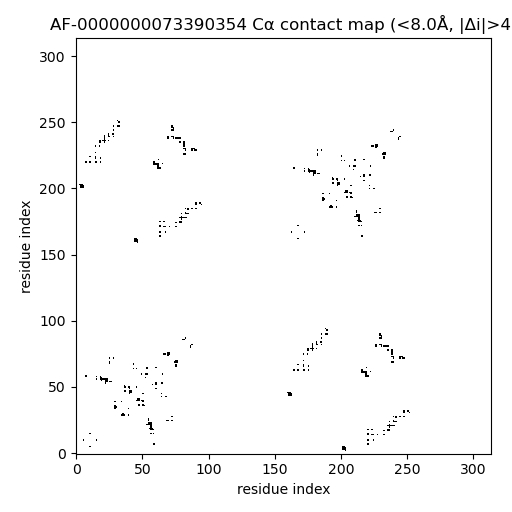19 -38.812 57.562 1 25.17 148 LEU B N 1
ATOM 2294 C CA . LEU B 1 148 ? 38.5 -38.188 57.25 1 25.17 148 LEU B CA 1
ATOM 2295 C C . LEU B 1 148 ? 38.469 -36.719 57.656 1 25.17 148 LEU B C 1
ATOM 2297 O O . LEU B 1 148 ? 39.5 -36.188 58.031 1 25.17 148 LEU B O 1
ATOM 2301 N N . LEU B 1 149 ? 37.844 -35.906 56.938 1 28.95 149 LEU B N 1
ATOM 2302 C CA . LEU B 1 149 ? 38.5 -34.656 56.656 1 28.95 149 LEU B CA 1
ATOM 2303 C C . LEU B 1 149 ? 38.594 -33.781 57.906 1 28.95 149 LEU B C 1
ATOM 2305 O O . LEU B 1 149 ? 37.594 -33.531 58.562 1 28.95 149 LEU B O 1
ATOM 2309 N N . HIS B 1 150 ? 39.812 -33.5 58.469 1 28.81 150 HIS B N 1
ATOM 2310 C CA . HIS B 1 150 ? 40.781 -32.938 59.406 1 28.81 150 HIS B CA 1
ATOM 2311 C C . HIS B 1 150 ? 40.5 -31.484 59.719 1 28.81 150 HIS B C 1
ATOM 2313 O O . HIS B 1 150 ? 39.812 -30.812 58.969 1 28.81 150 HIS B O 1
ATOM 2319 N N . PRO B 1 151 ? 41.75 -30.578 59.656 1 29.92 151 PRO B N 1
ATOM 2320 C CA . PRO B 1 151 ? 42.531 -29.938 60.719 1 29.92 151 PRO B CA 1
ATOM 2321 C C . PRO B 1 151 ? 42.062 -28.516 61 1 29.92 151 PRO B C 1
ATOM 2323 O O . PRO B 1 151 ? 41.875 -28.141 62.156 1 29.92 151 PRO B O 1
ATOM 2326 N N . THR B 1 152 ? 42.438 -27.547 60.094 1 26.97 152 THR B N 1
ATOM 2327 C CA . THR B 1 152 ? 43.406 -26.531 60.5 1 26.97 152 THR B CA 1
ATOM 2328 C C . THR B 1 152 ? 42.719 -25.406 61.281 1 26.97 152 THR B C 1
ATOM 2330 O O . THR B 1 152 ? 41.594 -25.062 61 1 26.97 152 THR B O 1
ATOM 2333 N N . LYS B 1 153 ? 43.531 -24.828 62.219 1 27.41 153 LYS B N 1
ATOM 2334 C CA . LYS B 1 153 ? 43.562 -23.828 63.312 1 27.41 153 LYS B CA 1
ATOM 2335 C C . LYS B 1 153 ? 43.438 -22.422 62.75 1 27.41 153 LYS B C 1
ATOM 2337 O O . LYS B 1 153 ? 43.125 -21.484 63.5 1 27.41 153 LYS B O 1
ATOM 2342 N N . LEU B 1 154 ? 43.594 -21.875 61.531 1 29.3 154 LEU B N 1
ATOM 2343 C CA . LEU B 1 154 ? 44.438 -20.734 61.844 1 29.3 154 LEU B CA 1
ATOM 2344 C C . LEU B 1 154 ? 43.844 -19.875 62.938 1 29.3 154 LEU B C 1
ATOM 2346 O O . LEU B 1 154 ? 42.594 -19.844 63.094 1 29.3 154 LEU B O 1
ATOM 2350 N N . PRO B 1 155 ? 44.812 -18.875 63.531 1 29.45 155 PRO B N 1
ATOM 2351 C CA . PRO B 1 155 ? 45.188 -18.109 64.688 1 29.45 155 PRO B CA 1
ATOM 2352 C C . PRO B 1 155 ? 44.156 -17.047 65.125 1 29.45 155 PRO B C 1
ATOM 2354 O O . PRO B 1 155 ? 43.219 -16.781 64.312 1 29.45 155 PRO B O 1
ATOM 2357 N N . ARG B 1 156 ? 44.875 -15.781 65.125 1 27.03 156 ARG B N 1
ATOM 2358 C CA . ARG B 1 156 ? 45.031 -14.727 66.125 1 27.03 156 ARG B CA 1
ATOM 2359 C C . ARG B 1 156 ? 43.781 -13.844 66.188 1 27.03 156 ARG B C 1
ATOM 2361 O O . ARG B 1 156 ? 43.25 -13.586 67.25 1 27.03 156 ARG B O 1
ATOM 2368 N N . GLU B 1 157 ? 43.875 -12.602 65.375 1 28.88 157 GLU B N 1
ATOM 2369 C CA . GLU B 1 157 ? 43.625 -11.312 66 1 28.88 157 GLU B CA 1
ATOM 2370 C C . GLU B 1 157 ? 42.125 -11.062 66.188 1 28.88 157 GLU B C 1
ATOM 2372 O O . GLU B 1 157 ? 41.312 -11.484 65.312 1 28.88 157 GLU B O 1
#

Radius of gyration: 44.11 Å; Cα contacts (8 Å, |Δi|>4): 283; chains: 2; bounding box: 122×125×94 Å

Sequence (314 aa):
MPRQNTRPADYPQAVLQQIGQLAENIATARKRRGETQAQWARKLGVSQPTMARIERGDPSVAMASYVMCLWLINQAQGLADLAAPAHDRAALEREVARARSRGPASRPRDGREPARLRVPRASGPLPAFGVSEPGPDAASQAAGLAALLHPTKLPREMPRQNTRPADYPQAVLQQIGQLAENIATARKRRGETQAQWARKLGVSQPTMARIERGDPSVAMASYVMCLWLINQAQGLADLAAPAHDRAALEREVARARSRGPASRPRDGREPARLRVPRASGPLPAFGVSEPGPDAASQAAGLAALLHPTKLPRE

Nearest PDB structures (foldseek):
  8ezt-assembly1_D-2  TM=8.978E-01  e=1.249E-02  Legionella pneumophila
  8tac-assembly2_B  TM=8.331E-01  e=8.316E-02  synthetic construct
  7ab4-assembly1_A  TM=9.238E-01  e=1.452E-01  Escherichia coli O127:H6 str. E2348/69
  2b5a-assembly1_A  TM=8.302E-01  e=8.316E-02  [Bacillus] caldolyticus
  3f51-assembly1_A  TM=6.284E-01  e=1.374E-01  Corynebacterium glutamicum

InterPro domains:
  IPR001387 Cro/C1-type, helix-turn-helix domain [PS50943] (26-57)
  IPR001387 Cro/C1-type, helix-turn-helix domain [cd00093] (23-64)
  IPR010982 Lambda repressor-like, DNA-binding domain superfamily [G3DSA:1.10.260.40] (15-68)
  IPR010982 Lambda repressor-like, DNA-binding domain superfamily [SSF47413] (21-58)

Organism: Paracidovorax avenae (strain ATCC 19860 / DSM 7227 / CCUG 15838 / JCM 20985 / LMG 2117 / NCPPB 1011) (NCBI:txid643561)